Protein AF-A0A1Q7KWQ1-F1 (afdb_monomer_lite)

Structure (mmCIF, N/CA/C/O backbone):
data_AF-A0A1Q7KWQ1-F1
#
_entry.id   AF-A0A1Q7KWQ1-F1
#
loop_
_atom_site.group_PDB
_atom_site.id
_atom_site.type_symbol
_atom_site.label_atom_id
_atom_site.label_alt_id
_atom_site.label_comp_id
_atom_site.label_asym_id
_atom_site.label_entity_id
_atom_site.label_seq_id
_atom_site.pdbx_PDB_ins_code
_atom_site.Cartn_x
_atom_site.Cartn_y
_atom_site.Cartn_z
_atom_site.occupancy
_atom_site.B_iso_or_equiv
_atom_site.auth_seq_id
_atom_site.auth_comp_id
_atom_site.auth_asym_id
_atom_site.auth_atom_id
_atom_site.pdbx_PDB_model_num
ATOM 1 N N . MET A 1 1 ? 15.383 14.405 -12.247 1.00 80.19 1 MET A N 1
ATOM 2 C CA . MET A 1 1 ? 14.237 13.538 -12.598 1.00 80.19 1 MET A CA 1
ATOM 3 C C . MET A 1 1 ? 13.811 13.716 -14.053 1.00 80.19 1 MET A C 1
ATOM 5 O O . MET A 1 1 ? 13.804 12.738 -14.783 1.00 80.19 1 MET A O 1
ATOM 9 N N . ASN A 1 2 ? 13.572 14.952 -14.506 1.00 84.62 2 ASN A N 1
ATOM 10 C CA . ASN A 1 2 ? 13.006 15.264 -15.831 1.00 84.62 2 ASN A CA 1
ATOM 11 C C . ASN A 1 2 ? 13.737 14.626 -17.026 1.00 84.62 2 ASN A C 1
ATOM 13 O O . ASN A 1 2 ? 13.089 14.016 -17.863 1.00 84.62 2 ASN A O 1
ATOM 17 N N . LYS A 1 3 ? 15.077 14.643 -17.051 1.00 90.31 3 LYS A N 1
ATOM 18 C CA . LYS A 1 3 ? 15.856 14.013 -18.134 1.00 90.31 3 LYS A CA 1
ATOM 19 C C . LYS A 1 3 ? 15.637 12.494 -18.259 1.00 90.31 3 LYS A C 1
ATOM 21 O O . LYS A 1 3 ? 15.708 11.958 -19.354 1.00 90.31 3 LYS A O 1
ATOM 26 N N . LYS A 1 4 ? 15.378 11.781 -17.152 1.00 88.62 4 LYS A N 1
ATOM 27 C CA . LYS A 1 4 ? 15.081 10.334 -17.197 1.00 88.62 4 LYS A CA 1
ATOM 28 C C . LYS A 1 4 ? 13.696 10.065 -17.790 1.00 88.62 4 LYS A C 1
ATOM 30 O O . LYS A 1 4 ? 13.544 9.095 -18.520 1.00 88.62 4 LYS A O 1
ATOM 35 N N . ILE A 1 5 ? 12.725 10.925 -17.475 1.00 95.19 5 ILE A N 1
ATOM 36 C CA . ILE A 1 5 ? 11.370 10.856 -18.035 1.00 95.19 5 ILE A CA 1
ATOM 37 C C . ILE A 1 5 ? 11.431 11.089 -19.544 1.00 95.19 5 ILE A C 1
ATOM 39 O O . ILE A 1 5 ? 10.979 10.234 -20.292 1.00 95.19 5 ILE A O 1
ATOM 43 N N . GLU A 1 6 ? 12.078 12.172 -19.978 1.00 96.19 6 GLU A N 1
ATOM 44 C CA . GLU A 1 6 ? 12.240 12.526 -21.395 1.00 96.19 6 GLU A CA 1
ATOM 45 C C . GLU A 1 6 ? 12.870 11.383 -22.206 1.00 96.19 6 GLU A C 1
ATOM 47 O O . GLU A 1 6 ? 12.295 10.922 -23.187 1.00 96.19 6 GLU A O 1
ATOM 52 N N . LEU A 1 7 ? 14.001 10.834 -21.743 1.00 96.25 7 LEU A N 1
ATOM 53 C CA . LEU A 1 7 ? 14.668 9.719 -22.425 1.00 96.25 7 LEU A CA 1
ATOM 54 C C . LEU A 1 7 ? 13.807 8.447 -22.484 1.00 96.25 7 LEU A C 1
ATOM 56 O O . LEU A 1 7 ? 13.863 7.708 -23.468 1.00 96.25 7 LEU A O 1
ATOM 60 N N . GLY A 1 8 ? 13.033 8.168 -21.431 1.00 96.19 8 GLY A N 1
ATOM 61 C CA . GLY A 1 8 ? 12.114 7.031 -21.400 1.00 96.19 8 GLY A CA 1
ATOM 62 C C . GLY A 1 8 ? 10.940 7.212 -22.364 1.00 96.19 8 GLY A C 1
ATOM 63 O O . GLY A 1 8 ? 10.641 6.302 -23.136 1.00 96.19 8 GLY A O 1
ATOM 64 N N . GLU A 1 9 ? 10.311 8.391 -22.357 1.00 97.06 9 GLU A N 1
ATOM 65 C CA . GLU A 1 9 ? 9.227 8.763 -23.275 1.00 97.06 9 GLU A CA 1
ATOM 66 C C . GLU A 1 9 ? 9.697 8.686 -24.742 1.00 97.06 9 GLU A C 1
ATOM 68 O O . GLU A 1 9 ? 9.021 8.077 -25.578 1.00 97.06 9 GLU A O 1
ATOM 73 N N . ASP A 1 10 ? 10.889 9.208 -25.044 1.00 97.44 10 ASP A N 1
ATOM 74 C CA . ASP A 1 10 ? 11.488 9.161 -26.380 1.00 97.44 10 ASP A CA 1
ATOM 75 C C . ASP A 1 10 ? 11.761 7.731 -26.852 1.00 97.44 10 ASP A C 1
ATOM 77 O O . ASP A 1 10 ? 11.475 7.390 -28.005 1.00 97.44 10 ASP A O 1
ATOM 81 N N . LEU A 1 11 ? 12.284 6.869 -25.973 1.00 97.06 11 LEU A N 1
ATOM 82 C CA . LEU A 1 11 ? 12.526 5.465 -26.302 1.00 97.06 11 LEU A CA 1
ATOM 83 C C . LEU A 1 11 ? 11.217 4.743 -26.621 1.00 97.06 11 LEU A C 1
ATOM 85 O O . LEU A 1 11 ? 11.143 4.060 -27.643 1.00 97.06 11 LEU A O 1
ATOM 89 N N . VAL A 1 12 ? 10.187 4.918 -25.789 1.00 97.06 12 VAL A N 1
ATOM 90 C CA . VAL A 1 12 ? 8.865 4.305 -25.997 1.00 97.06 12 VAL A CA 1
ATOM 91 C C . VAL A 1 12 ? 8.262 4.758 -27.326 1.00 97.06 12 VAL A C 1
ATOM 93 O O . VAL A 1 12 ? 7.725 3.939 -28.071 1.00 97.06 12 VAL A O 1
ATOM 96 N N . LYS A 1 13 ? 8.379 6.050 -27.649 1.00 97.06 13 LYS A N 1
ATOM 97 C CA . LYS A 1 13 ? 7.854 6.624 -28.892 1.00 97.06 13 LYS A CA 1
ATOM 98 C C . LYS A 1 13 ? 8.606 6.128 -30.126 1.00 97.06 13 LYS A C 1
ATOM 100 O O . LYS A 1 13 ? 7.982 5.801 -31.132 1.00 97.06 13 LYS A O 1
ATOM 105 N N . LYS A 1 14 ? 9.940 6.096 -30.073 1.00 97.81 14 LYS A N 1
ATOM 106 C CA . LYS A 1 14 ? 10.787 5.744 -31.221 1.00 97.81 14 LYS A CA 1
ATOM 107 C C . LYS A 1 14 ? 10.868 4.235 -31.455 1.00 97.81 14 LYS A C 1
ATOM 109 O O . LYS A 1 14 ? 11.027 3.808 -32.596 1.00 97.81 14 LYS A O 1
ATOM 114 N N . TYR A 1 15 ? 10.751 3.433 -30.397 1.00 96.88 15 TYR A N 1
ATOM 115 C CA . TYR A 1 15 ? 10.930 1.983 -30.445 1.00 96.88 15 TYR A CA 1
ATOM 116 C C . TYR A 1 15 ? 9.810 1.241 -29.688 1.00 96.88 15 TYR A C 1
ATOM 118 O O . TYR A 1 15 ? 10.073 0.580 -28.679 1.00 96.88 15 TYR A O 1
ATOM 126 N N . PRO A 1 16 ? 8.559 1.275 -30.186 1.00 94.50 16 PRO A N 1
ATOM 127 C CA . PRO A 1 16 ? 7.389 0.705 -29.504 1.00 94.50 16 PRO A CA 1
ATOM 128 C C . PRO A 1 16 ? 7.368 -0.832 -29.439 1.00 94.50 16 PRO A C 1
ATOM 130 O O . PRO A 1 16 ? 6.453 -1.404 -28.862 1.00 94.50 16 PRO A O 1
ATOM 133 N N . GLN A 1 17 ? 8.355 -1.506 -30.035 1.00 94.19 17 GLN A N 1
ATOM 134 C CA . GLN A 1 17 ? 8.555 -2.962 -29.974 1.00 94.19 17 GLN A CA 1
ATOM 135 C C . GLN A 1 17 ? 9.917 -3.319 -29.351 1.00 94.19 17 GLN A C 1
ATOM 137 O O . GLN A 1 17 ? 10.440 -4.416 -29.535 1.00 94.19 17 GLN A O 1
ATOM 142 N N . SER A 1 18 ? 10.554 -2.368 -28.661 1.00 96.19 18 SER A N 1
ATOM 143 C CA . SER A 1 18 ? 11.860 -2.589 -28.047 1.00 96.19 18 SER A CA 1
ATOM 144 C C . SER A 1 18 ? 11.775 -3.623 -26.928 1.00 96.19 18 SER A C 1
ATOM 146 O O . SER A 1 18 ? 10.947 -3.521 -26.026 1.00 96.19 18 SER A O 1
ATOM 148 N N . ARG A 1 19 ? 12.730 -4.557 -26.893 1.00 95.94 19 ARG A N 1
ATOM 149 C CA . ARG A 1 19 ? 12.901 -5.470 -25.749 1.00 95.94 19 ARG A CA 1
ATOM 150 C C . ARG A 1 19 ? 13.205 -4.748 -24.428 1.00 95.94 19 ARG A C 1
ATOM 152 O O . ARG A 1 19 ? 13.128 -5.356 -23.370 1.00 95.94 19 ARG A O 1
ATOM 159 N N . TYR A 1 20 ? 13.581 -3.468 -24.489 1.00 96.00 20 TYR A N 1
ATOM 160 C CA . TYR A 1 20 ? 13.876 -2.638 -23.320 1.00 96.00 20 TYR A CA 1
ATOM 161 C C . TYR A 1 20 ? 12.642 -1.923 -22.755 1.00 96.00 20 TYR A C 1
ATOM 163 O O . TYR A 1 20 ? 12.778 -1.179 -21.788 1.00 96.00 20 TYR A O 1
ATOM 171 N N . LEU A 1 21 ? 11.450 -2.125 -23.326 1.00 97.25 21 LEU A N 1
ATOM 172 C CA . LEU A 1 21 ? 10.231 -1.487 -22.826 1.00 97.25 21 LEU A CA 1
ATOM 173 C C . LEU A 1 21 ? 9.919 -1.813 -21.359 1.00 97.25 21 LEU A C 1
ATOM 175 O O . LEU A 1 21 ? 9.636 -0.860 -20.638 1.00 97.25 21 LEU A O 1
ATOM 179 N N . PRO A 1 22 ? 10.024 -3.065 -20.867 1.00 97.12 22 PRO A N 1
ATOM 180 C CA . PRO A 1 22 ? 9.711 -3.350 -19.467 1.00 97.12 22 PRO A CA 1
ATOM 181 C C . PRO A 1 22 ? 10.526 -2.533 -18.447 1.00 97.12 22 PRO A C 1
ATOM 183 O O . PRO A 1 22 ? 9.924 -1.773 -17.688 1.00 97.12 22 PRO A O 1
ATOM 186 N N . PRO A 1 23 ? 11.879 -2.547 -18.458 1.00 96.50 23 PRO A N 1
ATOM 187 C CA . PRO A 1 23 ? 12.650 -1.749 -17.501 1.00 96.50 23 PRO A CA 1
ATOM 188 C C . PRO A 1 23 ? 12.477 -0.233 -17.696 1.00 96.50 23 PRO A C 1
ATOM 190 O O . PRO A 1 23 ? 12.657 0.537 -16.747 1.00 96.50 23 PRO A O 1
ATOM 193 N N . VAL A 1 24 ? 12.114 0.220 -18.903 1.00 97.81 24 VAL A N 1
ATOM 194 C CA . VAL A 1 24 ? 11.784 1.630 -19.162 1.00 97.81 24 VAL A CA 1
ATOM 195 C C . VAL A 1 24 ? 10.442 1.998 -18.538 1.00 97.81 24 VAL A C 1
ATOM 197 O O . VAL A 1 24 ? 10.374 3.015 -17.851 1.00 97.81 24 VAL A O 1
ATOM 200 N N . TYR A 1 25 ? 9.400 1.182 -18.710 1.00 98.44 25 TYR A N 1
ATOM 201 C CA . TYR A 1 25 ? 8.106 1.425 -18.078 1.00 98.44 25 TYR A CA 1
ATOM 202 C C . TYR A 1 25 ? 8.201 1.370 -16.558 1.00 98.44 25 TYR A C 1
ATOM 204 O O . TYR A 1 25 ? 7.719 2.299 -15.920 1.00 98.44 25 TYR A O 1
ATOM 212 N N . TYR A 1 26 ? 8.924 0.401 -15.988 1.00 97.69 26 TYR A N 1
ATOM 213 C CA . TYR A 1 26 ? 9.227 0.377 -14.554 1.00 97.69 26 TYR A CA 1
ATOM 214 C C . TYR A 1 26 ? 9.859 1.701 -14.094 1.00 97.69 26 TYR A C 1
ATOM 216 O O . TYR A 1 26 ? 9.386 2.355 -13.163 1.00 97.69 26 TYR A O 1
ATOM 224 N N . SER A 1 27 ? 10.899 2.159 -14.800 1.00 97.00 27 SER A N 1
ATOM 225 C CA . SER A 1 27 ? 11.593 3.408 -14.466 1.00 97.00 27 SER A CA 1
ATOM 226 C C . SER A 1 27 ? 10.680 4.635 -14.565 1.00 97.00 27 SER A C 1
ATOM 228 O O . SER A 1 27 ? 10.767 5.536 -13.727 1.00 97.00 27 SER A O 1
ATOM 230 N N . LEU A 1 28 ? 9.799 4.677 -15.569 1.00 97.88 28 LEU A N 1
ATOM 231 C CA . LEU A 1 28 ? 8.810 5.740 -15.737 1.00 97.88 28 LEU A CA 1
ATOM 232 C C . LEU A 1 28 ? 7.739 5.698 -14.641 1.00 97.88 28 LEU A C 1
ATOM 234 O O . LEU A 1 28 ? 7.393 6.759 -14.125 1.00 97.88 28 LEU A O 1
ATOM 238 N N . THR A 1 29 ? 7.275 4.516 -14.221 1.00 98.12 29 THR A N 1
ATOM 239 C CA . THR A 1 29 ? 6.343 4.355 -13.092 1.00 98.12 29 THR A CA 1
ATOM 240 C C . THR A 1 29 ? 6.919 5.011 -11.840 1.00 98.12 29 THR A C 1
ATOM 242 O O . THR A 1 29 ? 6.286 5.885 -11.247 1.00 98.12 29 THR A O 1
ATOM 245 N N . ILE A 1 30 ? 8.165 4.681 -11.481 1.00 96.12 30 ILE A N 1
ATOM 246 C CA . ILE A 1 30 ? 8.836 5.280 -10.318 1.00 96.12 30 ILE A CA 1
ATOM 247 C C . ILE A 1 30 ? 9.009 6.797 -10.488 1.00 96.12 30 ILE A C 1
ATOM 249 O O . ILE A 1 30 ? 8.747 7.561 -9.557 1.00 96.12 30 ILE A O 1
ATOM 253 N N . ALA A 1 31 ? 9.415 7.262 -11.672 1.00 96.38 31 ALA A N 1
ATOM 254 C CA . ALA A 1 31 ? 9.647 8.684 -11.916 1.00 96.38 31 ALA A CA 1
ATOM 255 C C . ALA A 1 31 ? 8.354 9.519 -11.864 1.00 96.38 31 ALA A C 1
ATOM 257 O O . ALA A 1 31 ? 8.347 10.622 -11.306 1.00 96.38 31 ALA A O 1
ATOM 258 N N . TYR A 1 32 ? 7.246 9.012 -12.407 1.00 97.38 32 TYR A N 1
ATOM 259 C CA . TYR A 1 32 ? 5.950 9.684 -12.325 1.00 97.38 32 TYR A CA 1
ATOM 260 C C . TYR A 1 32 ? 5.350 9.619 -10.923 1.00 97.38 32 TYR A C 1
ATOM 262 O O . TYR A 1 32 ? 4.758 10.606 -10.493 1.00 97.38 32 TYR A O 1
ATOM 270 N N . MET A 1 33 ? 5.572 8.533 -10.175 1.00 94.38 33 MET A N 1
ATOM 271 C CA . MET A 1 33 ? 5.221 8.465 -8.753 1.00 94.38 33 MET A CA 1
ATOM 272 C C . MET A 1 33 ? 5.940 9.569 -7.961 1.00 94.38 33 MET A C 1
ATOM 274 O O . MET A 1 33 ? 5.304 10.345 -7.254 1.00 94.38 33 MET A O 1
ATOM 278 N N . GLN A 1 34 ? 7.257 9.711 -8.142 1.00 93.19 34 GLN A N 1
ATOM 279 C CA . GLN A 1 34 ? 8.072 10.715 -7.440 1.00 93.19 34 GLN A CA 1
ATOM 280 C C . GLN A 1 34 ? 7.774 12.161 -7.859 1.00 93.19 34 GLN A C 1
ATOM 282 O O . GLN A 1 34 ? 8.037 13.089 -7.100 1.00 93.19 34 GLN A O 1
ATOM 287 N N . THR A 1 35 ? 7.238 12.364 -9.064 1.00 94.50 35 THR A N 1
ATOM 288 C CA . THR A 1 35 ? 6.831 13.688 -9.569 1.00 94.50 35 THR A CA 1
ATOM 289 C C . THR A 1 35 ? 5.327 13.939 -9.449 1.00 94.50 35 THR A C 1
ATOM 291 O O . THR A 1 35 ? 4.831 14.921 -9.995 1.00 94.50 35 THR A O 1
ATOM 294 N N . ASN A 1 36 ? 4.603 13.073 -8.727 1.00 94.06 36 ASN A N 1
ATOM 295 C CA . ASN A 1 36 ? 3.159 13.151 -8.497 1.00 94.06 36 ASN A CA 1
ATOM 296 C C . ASN A 1 36 ? 2.307 13.235 -9.788 1.00 94.06 36 ASN A C 1
ATOM 298 O O . ASN A 1 36 ? 1.218 13.805 -9.808 1.00 94.06 36 ASN A O 1
ATOM 302 N N . GLN A 1 37 ? 2.790 12.654 -10.889 1.00 96.38 37 GLN A N 1
ATOM 303 C CA . GLN A 1 37 ? 2.068 12.548 -12.161 1.00 96.38 37 GLN A CA 1
ATOM 304 C C . GLN A 1 37 ? 1.239 11.257 -12.184 1.00 96.38 37 GLN A C 1
ATOM 306 O O . GLN A 1 37 ? 1.521 10.333 -12.945 1.00 96.38 37 GLN A O 1
ATOM 311 N N . VAL A 1 38 ? 0.215 11.197 -11.328 1.00 95.69 38 VAL A N 1
ATOM 312 C CA . VAL A 1 38 ? -0.563 9.979 -11.035 1.00 95.69 38 VAL A CA 1
ATOM 313 C C . VAL A 1 38 ? -1.073 9.273 -12.290 1.00 95.69 38 VAL A C 1
ATOM 315 O O . VAL A 1 38 ? -0.815 8.086 -12.448 1.00 95.69 38 VAL A O 1
ATOM 318 N N . GLN A 1 39 ? -1.755 9.974 -13.203 1.00 95.81 39 GLN A N 1
ATOM 319 C CA . GLN A 1 39 ? -2.345 9.309 -14.371 1.00 95.81 39 GLN A CA 1
ATOM 320 C C . GLN A 1 39 ? -1.275 8.674 -15.266 1.00 95.81 39 GLN A C 1
ATOM 322 O O . GLN A 1 39 ? -1.384 7.507 -15.620 1.00 95.81 39 GLN A O 1
ATOM 327 N N . LYS A 1 40 ? -0.192 9.407 -15.553 1.00 97.44 40 LYS A N 1
ATOM 328 C CA . LYS A 1 40 ? 0.917 8.869 -16.346 1.00 97.44 40 LYS A CA 1
ATOM 329 C C . LYS A 1 40 ? 1.581 7.677 -15.663 1.00 97.44 40 LYS A C 1
ATOM 331 O O . LYS A 1 40 ? 1.959 6.737 -16.351 1.00 97.44 40 LYS A O 1
ATOM 336 N N . MET A 1 41 ? 1.715 7.716 -14.333 1.00 97.94 41 MET A N 1
ATOM 337 C CA . MET A 1 41 ? 2.242 6.605 -13.537 1.00 97.94 41 MET A CA 1
ATOM 338 C C . MET A 1 41 ? 1.386 5.347 -13.712 1.00 97.94 41 MET A C 1
ATOM 340 O O . MET A 1 41 ? 1.934 4.289 -14.013 1.00 97.94 41 MET A O 1
ATOM 344 N N . LEU A 1 42 ? 0.061 5.476 -13.592 1.00 97.56 42 LEU A N 1
ATOM 345 C CA . LEU A 1 42 ? -0.866 4.361 -13.791 1.00 97.56 42 LEU A CA 1
ATOM 346 C C . LEU A 1 42 ? -0.769 3.808 -15.220 1.00 97.56 42 LEU A C 1
ATOM 348 O O . LEU A 1 42 ? -0.624 2.601 -15.399 1.00 97.56 42 LEU A O 1
ATOM 352 N N . ASP A 1 43 ? -0.757 4.689 -16.224 1.00 97.38 43 ASP A N 1
ATOM 353 C CA . ASP A 1 43 ? -0.732 4.296 -17.636 1.00 97.38 43 ASP A CA 1
ATOM 354 C C . ASP A 1 43 ? 0.537 3.516 -18.015 1.00 97.38 43 ASP A C 1
ATOM 356 O O . ASP A 1 43 ? 0.468 2.545 -18.773 1.00 97.38 43 ASP A O 1
ATOM 360 N N . VAL A 1 44 ? 1.715 3.943 -17.542 1.00 98.12 44 VAL A N 1
ATOM 361 C CA . VAL A 1 44 ? 2.971 3.227 -17.832 1.00 98.12 44 VAL A CA 1
ATOM 362 C C . VAL A 1 44 ? 3.154 2.000 -16.949 1.00 98.12 44 VAL A C 1
ATOM 364 O O . VAL A 1 44 ? 3.662 0.996 -17.440 1.00 98.12 44 VAL A O 1
ATOM 367 N N . GLY A 1 45 ? 2.689 2.029 -15.699 1.00 98.25 45 GLY A N 1
ATOM 368 C CA . GLY A 1 45 ? 2.725 0.860 -14.825 1.00 98.25 45 GLY A CA 1
ATOM 369 C C . GLY A 1 45 ? 1.837 -0.271 -15.333 1.00 98.25 45 GLY A C 1
ATOM 370 O O . GLY A 1 45 ? 2.255 -1.421 -15.318 1.00 98.25 45 GLY A O 1
ATOM 371 N N . ASP A 1 46 ? 0.657 0.029 -15.875 1.00 98.12 46 ASP A N 1
ATOM 372 C CA . ASP A 1 46 ? -0.184 -0.996 -16.503 1.00 98.12 46 ASP A CA 1
ATOM 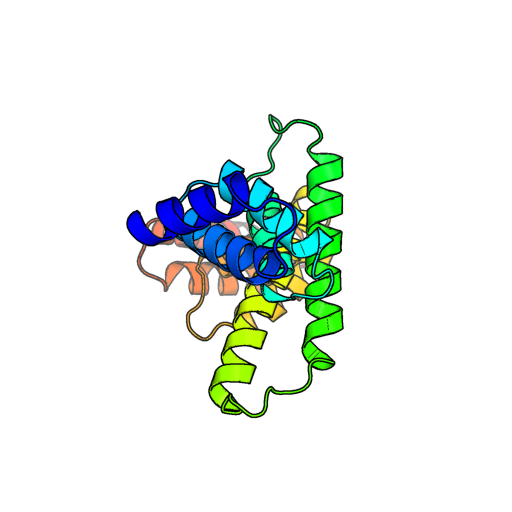373 C C . ASP A 1 46 ? 0.478 -1.624 -17.736 1.00 98.12 46 ASP A C 1
ATOM 375 O O . ASP A 1 46 ? 0.361 -2.829 -17.960 1.00 98.12 46 ASP A O 1
ATOM 379 N N . LYS A 1 47 ? 1.209 -0.828 -18.529 1.00 98.31 47 LYS A N 1
ATOM 380 C CA . LYS A 1 47 ? 1.997 -1.349 -19.658 1.00 98.31 47 LYS A CA 1
ATOM 381 C C . LYS A 1 47 ? 3.158 -2.221 -19.191 1.00 98.31 47 LYS A C 1
ATOM 383 O O . LYS A 1 47 ? 3.485 -3.192 -19.864 1.00 98.31 47 LYS A O 1
ATOM 388 N N . GLU A 1 48 ? 3.770 -1.882 -18.062 1.00 98.50 48 GLU A N 1
ATOM 389 C CA . GLU A 1 48 ? 4.809 -2.691 -17.429 1.00 98.50 48 GLU A CA 1
ATOM 390 C C . GLU A 1 48 ? 4.243 -4.044 -16.989 1.00 98.50 48 GLU A C 1
ATOM 392 O O . GLU A 1 48 ? 4.709 -5.071 -17.472 1.00 98.50 48 GLU A O 1
ATOM 397 N N . VAL A 1 49 ? 3.159 -4.047 -16.207 1.00 98.12 49 VAL A N 1
ATOM 398 C CA . VAL A 1 49 ? 2.497 -5.271 -15.723 1.00 98.12 49 VAL A CA 1
ATOM 399 C C . VAL A 1 49 ? 1.998 -6.145 -16.877 1.00 98.12 49 VAL A C 1
ATOM 401 O O . VAL A 1 49 ? 2.049 -7.370 -16.791 1.00 98.12 49 VAL A O 1
ATOM 404 N N . ALA A 1 50 ? 1.553 -5.554 -17.989 1.00 97.56 50 ALA A N 1
ATOM 405 C CA . ALA A 1 50 ? 1.180 -6.319 -19.178 1.00 97.56 50 ALA A CA 1
ATOM 406 C C . ALA A 1 50 ? 2.362 -7.100 -19.791 1.00 97.56 50 ALA A C 1
ATOM 408 O O . ALA A 1 50 ? 2.149 -8.145 -20.404 1.00 97.56 50 ALA A O 1
ATOM 409 N N . LEU A 1 51 ? 3.597 -6.611 -19.630 1.00 97.31 51 LEU A N 1
ATOM 410 C CA . LEU A 1 51 ? 4.819 -7.250 -20.131 1.00 97.31 51 LEU A CA 1
ATOM 411 C C . LEU A 1 51 ? 5.513 -8.119 -19.071 1.00 97.31 51 LEU A C 1
ATOM 413 O O . LEU A 1 51 ? 6.145 -9.117 -19.418 1.00 97.31 51 LEU A O 1
ATOM 417 N N . VAL A 1 52 ? 5.400 -7.753 -17.793 1.00 97.44 52 VAL A N 1
ATOM 418 C CA . VAL A 1 52 ? 6.012 -8.434 -16.644 1.00 97.44 52 VAL A CA 1
ATOM 419 C C . VAL A 1 52 ? 4.944 -8.604 -15.559 1.00 97.44 52 VAL A C 1
ATOM 421 O O . VAL A 1 52 ? 4.915 -7.896 -14.553 1.00 97.44 52 VAL A O 1
ATOM 424 N N . PRO A 1 53 ? 4.039 -9.582 -15.715 1.00 96.62 53 PRO A N 1
ATOM 425 C CA . PRO A 1 53 ? 2.852 -9.688 -14.868 1.00 96.62 53 PRO A CA 1
ATOM 426 C C . PRO A 1 53 ? 3.146 -10.011 -13.401 1.00 96.62 53 PRO A C 1
ATOM 428 O O . PRO A 1 53 ? 2.223 -9.976 -12.589 1.00 96.62 53 PRO A O 1
ATOM 431 N N . ASN A 1 54 ? 4.388 -10.361 -13.064 1.00 96.38 54 ASN A N 1
ATOM 432 C CA . ASN A 1 54 ? 4.806 -10.795 -11.736 1.00 96.38 54 ASN A CA 1
ATOM 433 C C . ASN A 1 54 ? 5.784 -9.809 -11.064 1.00 96.38 54 ASN A C 1
ATOM 435 O O . ASN A 1 54 ? 6.379 -10.166 -10.048 1.00 96.38 54 ASN A O 1
ATOM 439 N N . ASP A 1 55 ? 5.963 -8.592 -11.598 1.00 97.06 55 ASP A N 1
ATOM 440 C CA . ASP A 1 55 ? 6.709 -7.542 -10.892 1.00 97.06 55 ASP A CA 1
ATOM 441 C C . ASP A 1 55 ? 5.908 -7.074 -9.667 1.00 97.06 55 ASP A C 1
ATOM 443 O O . ASP A 1 55 ? 4.967 -6.280 -9.758 1.00 97.06 55 ASP A O 1
ATOM 447 N N . ILE A 1 56 ? 6.278 -7.589 -8.492 1.00 97.75 56 ILE A N 1
ATOM 448 C CA . ILE A 1 56 ? 5.577 -7.286 -7.240 1.00 97.75 56 ILE A CA 1
ATOM 449 C C . ILE A 1 56 ? 5.656 -5.805 -6.860 1.00 97.75 56 ILE A C 1
ATOM 451 O O . ILE A 1 56 ? 4.772 -5.314 -6.161 1.00 97.75 56 ILE A O 1
ATOM 455 N N . THR A 1 57 ? 6.687 -5.088 -7.314 1.00 97.62 57 THR A N 1
ATOM 456 C CA . THR A 1 57 ? 6.891 -3.677 -6.981 1.00 97.62 57 THR A CA 1
ATOM 457 C C . THR A 1 57 ? 5.896 -2.827 -7.750 1.00 97.62 57 THR A C 1
ATOM 459 O O . THR A 1 57 ? 5.171 -2.035 -7.145 1.00 97.62 57 THR A O 1
ATOM 462 N N . THR A 1 58 ? 5.801 -3.023 -9.069 1.00 98.44 58 THR A N 1
ATOM 463 C CA . THR A 1 58 ? 4.826 -2.296 -9.889 1.00 98.44 58 THR A CA 1
ATOM 464 C C . THR A 1 58 ? 3.400 -2.629 -9.457 1.00 98.44 58 THR A C 1
ATOM 466 O O . THR A 1 58 ? 2.600 -1.714 -9.251 1.00 98.44 58 THR A O 1
ATOM 469 N N . LEU A 1 59 ? 3.089 -3.913 -9.235 1.00 98.81 59 LEU A N 1
ATOM 470 C CA . LEU A 1 59 ? 1.778 -4.346 -8.740 1.00 98.81 59 LEU A CA 1
ATOM 471 C C . LEU A 1 59 ? 1.402 -3.628 -7.434 1.00 98.81 59 LEU A C 1
ATOM 473 O O . LEU A 1 59 ? 0.304 -3.078 -7.326 1.00 98.81 59 LEU A O 1
ATOM 477 N N . ALA A 1 60 ? 2.315 -3.576 -6.462 1.00 98.56 60 ALA A N 1
ATOM 478 C CA . ALA A 1 60 ? 2.069 -2.935 -5.175 1.00 98.56 60 ALA A CA 1
ATOM 479 C C . ALA A 1 60 ? 1.882 -1.410 -5.286 1.00 98.56 60 ALA A C 1
ATOM 481 O O . ALA A 1 60 ? 0.972 -0.855 -4.665 1.00 98.56 60 ALA A O 1
ATOM 482 N N . ILE A 1 61 ? 2.695 -0.729 -6.104 1.00 98.00 61 ILE A N 1
ATOM 483 C CA . ILE A 1 61 ? 2.586 0.722 -6.341 1.00 98.00 61 ILE A CA 1
ATOM 484 C C . ILE A 1 61 ? 1.245 1.068 -6.993 1.00 98.00 61 ILE A C 1
ATOM 486 O O . ILE A 1 61 ? 0.564 2.005 -6.558 1.00 98.00 61 ILE A O 1
ATOM 490 N N . LEU A 1 62 ? 0.848 0.309 -8.019 1.00 98.62 62 LEU A N 1
ATOM 491 C CA . LEU A 1 62 ? -0.434 0.499 -8.692 1.00 98.62 62 LEU A CA 1
ATOM 492 C C . LEU A 1 62 ? -1.591 0.232 -7.734 1.00 98.62 62 LEU A C 1
ATOM 494 O O . LEU A 1 62 ? -2.486 1.067 -7.626 1.00 98.62 62 LEU A O 1
ATOM 498 N N . ALA A 1 63 ? -1.551 -0.876 -6.989 1.00 98.69 63 ALA A N 1
ATOM 499 C CA . ALA A 1 63 ? -2.579 -1.205 -6.012 1.00 98.69 63 ALA A CA 1
ATOM 500 C C . ALA A 1 63 ? -2.764 -0.082 -4.985 1.00 98.69 63 ALA A C 1
ATOM 502 O O . ALA A 1 63 ? -3.877 0.416 -4.806 1.00 98.69 63 ALA A O 1
ATOM 503 N N . GLN A 1 64 ? -1.680 0.376 -4.353 1.00 97.81 64 GLN A N 1
ATOM 504 C CA . GLN A 1 64 ? -1.741 1.457 -3.373 1.00 97.81 64 GLN A CA 1
ATOM 505 C C . GLN A 1 64 ? -2.263 2.757 -3.996 1.00 97.81 64 GLN A C 1
ATOM 507 O O . GLN A 1 64 ? -3.131 3.417 -3.420 1.00 97.81 64 GLN A O 1
ATOM 512 N N . THR A 1 65 ? -1.771 3.130 -5.178 1.00 97.62 65 THR A N 1
ATOM 513 C CA . THR A 1 65 ? -2.140 4.409 -5.793 1.00 97.62 65 THR A CA 1
ATOM 514 C C . THR A 1 65 ? -3.584 4.422 -6.269 1.00 97.62 65 THR A C 1
ATOM 516 O O . THR A 1 65 ? -4.308 5.379 -5.982 1.00 97.62 65 THR A O 1
ATOM 519 N N . ILE A 1 66 ? -4.034 3.366 -6.951 1.00 98.19 66 ILE A N 1
ATOM 520 C CA . ILE A 1 66 ? -5.429 3.238 -7.386 1.00 98.19 66 ILE A CA 1
ATOM 521 C C . ILE A 1 66 ? -6.344 3.295 -6.160 1.00 98.19 66 ILE A C 1
ATOM 523 O O . ILE A 1 66 ? -7.309 4.059 -6.148 1.00 98.19 66 ILE A O 1
ATOM 527 N N . SER A 1 67 ? -6.000 2.582 -5.086 1.00 97.75 67 SER A N 1
ATOM 528 C CA . SER A 1 67 ? -6.780 2.586 -3.843 1.00 97.75 67 SER A CA 1
ATOM 529 C C . SER A 1 67 ? -6.840 3.970 -3.195 1.00 97.75 67 SER A C 1
ATOM 531 O O . SER A 1 67 ? -7.894 4.383 -2.726 1.00 97.75 67 SER A O 1
ATOM 533 N N . ARG A 1 68 ? -5.738 4.728 -3.176 1.00 95.12 68 ARG A N 1
ATOM 534 C CA . ARG A 1 68 ? -5.701 6.076 -2.576 1.00 95.12 68 ARG A CA 1
ATOM 535 C C . ARG A 1 68 ? -6.454 7.118 -3.404 1.00 95.12 68 ARG A C 1
ATOM 537 O O . ARG A 1 68 ? -7.058 8.024 -2.838 1.00 95.12 68 ARG A O 1
ATOM 544 N N . THR A 1 69 ? -6.430 6.992 -4.726 1.00 95.31 69 THR A N 1
ATOM 545 C CA . THR A 1 69 ? -6.957 8.014 -5.646 1.00 95.31 69 THR A CA 1
ATOM 546 C C . THR A 1 69 ? -8.401 7.759 -6.076 1.00 95.31 69 THR A C 1
ATOM 548 O O . THR A 1 69 ? -9.116 8.712 -6.398 1.00 95.31 69 THR A O 1
ATOM 551 N N . THR A 1 70 ? -8.871 6.509 -6.010 1.00 96.38 70 THR A N 1
ATOM 552 C CA . THR A 1 70 ? -10.250 6.148 -6.363 1.00 96.38 70 THR A CA 1
ATOM 553 C C . THR A 1 70 ? -11.250 6.700 -5.347 1.00 96.38 70 THR A C 1
ATOM 555 O O . THR A 1 70 ? -11.184 6.420 -4.145 1.00 96.38 70 THR A O 1
ATOM 558 N N . ASN A 1 71 ? -12.209 7.480 -5.834 1.00 93.31 71 ASN A N 1
ATOM 559 C CA . ASN A 1 71 ? -13.269 8.116 -5.058 1.00 93.31 71 ASN A CA 1
ATOM 560 C C . ASN A 1 71 ? -14.599 8.096 -5.837 1.00 93.31 71 ASN A C 1
ATOM 562 O O . ASN A 1 71 ? -14.681 7.517 -6.918 1.00 93.31 71 ASN A O 1
ATOM 566 N N . SER A 1 72 ? -15.650 8.710 -5.287 1.00 89.06 72 SER A N 1
ATOM 567 C CA . SER A 1 72 ? -16.997 8.710 -5.881 1.00 89.06 72 SER A CA 1
ATOM 568 C C . SER A 1 72 ? -17.075 9.350 -7.271 1.00 89.06 72 SER A C 1
ATOM 570 O O . SER A 1 72 ? -17.991 9.036 -8.023 1.00 89.06 72 SER A O 1
ATOM 572 N N . SER A 1 73 ? -16.125 10.218 -7.625 1.00 92.94 73 SER A N 1
ATOM 573 C CA . SER A 1 73 ? -16.045 10.863 -8.940 1.00 92.94 73 SER A CA 1
ATOM 574 C C . SER A 1 73 ? -15.174 10.093 -9.938 1.00 92.94 73 SER A C 1
ATOM 576 O O . SER A 1 73 ? -15.072 10.495 -11.096 1.00 92.94 73 SER A O 1
ATOM 578 N N . THR A 1 74 ? -14.511 9.009 -9.520 1.00 92.50 74 THR A N 1
ATOM 579 C CA . THR A 1 74 ? -13.651 8.208 -10.397 1.00 92.50 74 THR A CA 1
ATOM 580 C C . THR A 1 74 ? -14.501 7.392 -11.379 1.00 92.50 74 THR A C 1
ATOM 582 O O . THR A 1 74 ? -15.347 6.606 -10.941 1.00 92.50 74 THR A O 1
ATOM 585 N N . PRO A 1 75 ? -14.270 7.503 -12.701 1.00 93.44 75 PRO A N 1
ATOM 586 C CA . PRO A 1 75 ? -14.926 6.638 -13.675 1.00 93.44 75 PRO A CA 1
ATOM 587 C C . PRO A 1 75 ? -14.634 5.167 -13.380 1.00 93.44 75 PRO A C 1
ATOM 589 O O . PRO A 1 75 ? -13.486 4.796 -13.134 1.00 93.44 75 PRO A O 1
ATOM 592 N N . ASN A 1 76 ? -15.671 4.329 -13.423 1.00 94.75 76 ASN A N 1
ATOM 593 C CA . ASN A 1 76 ? -15.561 2.895 -13.156 1.00 94.75 76 ASN A CA 1
ATOM 594 C C . ASN A 1 76 ? -14.893 2.568 -11.804 1.00 94.75 76 ASN A C 1
ATOM 596 O O . ASN A 1 76 ? -14.134 1.605 -11.706 1.00 94.75 76 ASN A O 1
ATOM 600 N N . ALA A 1 77 ? -15.172 3.357 -10.757 1.00 95.25 77 ALA A N 1
ATOM 601 C CA . ALA A 1 77 ? -14.544 3.219 -9.440 1.00 95.25 77 ALA A CA 1
ATOM 602 C C . ALA A 1 77 ? -14.531 1.774 -8.909 1.00 95.25 77 ALA A C 1
ATOM 604 O O . ALA A 1 77 ? -13.501 1.319 -8.426 1.00 95.25 77 ALA A O 1
ATOM 605 N N . ALA A 1 78 ? -15.635 1.032 -9.050 1.00 95.19 78 ALA A N 1
ATOM 606 C CA . ALA A 1 78 ? -15.701 -0.368 -8.625 1.00 95.19 78 ALA A CA 1
ATOM 607 C C . ALA A 1 78 ? -14.658 -1.243 -9.343 1.00 95.19 78 ALA A C 1
ATOM 609 O O . ALA A 1 78 ? -13.875 -1.923 -8.691 1.00 95.19 78 ALA A O 1
ATOM 610 N N . GLN A 1 79 ? -14.565 -1.135 -10.671 1.00 96.50 79 GLN A N 1
ATOM 611 C CA . GLN A 1 79 ? -13.595 -1.890 -11.472 1.00 96.50 79 GLN A CA 1
ATOM 612 C C . GLN A 1 79 ? -12.149 -1.507 -11.128 1.00 96.50 79 GLN A C 1
ATOM 614 O O . GLN A 1 79 ? -11.263 -2.359 -11.121 1.00 96.50 79 GLN A O 1
ATOM 619 N N . GLN A 1 80 ? -11.899 -0.230 -10.820 1.00 96.75 80 GLN A N 1
ATOM 620 C CA . GLN A 1 80 ? -10.578 0.226 -10.386 1.00 96.75 80 GLN A CA 1
ATOM 621 C C . GLN A 1 80 ? -10.198 -0.357 -9.019 1.00 96.75 80 GLN A C 1
ATOM 623 O O . GLN A 1 80 ? -9.065 -0.802 -8.836 1.00 96.75 80 GLN A O 1
ATOM 628 N N . LEU A 1 81 ? -11.138 -0.419 -8.073 1.00 98.00 81 LEU A N 1
ATOM 629 C CA . LEU A 1 81 ? -10.906 -1.052 -6.773 1.00 98.00 81 LEU A CA 1
ATOM 630 C C . LEU A 1 81 ? -10.685 -2.565 -6.900 1.00 98.00 81 LEU A C 1
ATOM 632 O O . LEU A 1 81 ? -9.755 -3.086 -6.286 1.00 98.00 81 LEU A O 1
ATOM 636 N N . ASP A 1 82 ? -11.448 -3.253 -7.752 1.00 97.88 82 ASP A N 1
ATOM 637 C CA . ASP A 1 82 ? -11.258 -4.684 -8.028 1.00 97.88 82 ASP A CA 1
ATOM 638 C C . ASP A 1 82 ? -9.872 -4.966 -8.627 1.00 97.88 82 ASP A C 1
ATOM 640 O O . ASP A 1 82 ? -9.169 -5.904 -8.227 1.00 97.88 82 ASP A O 1
ATOM 644 N N . LYS A 1 83 ? -9.433 -4.112 -9.556 1.00 97.88 83 LYS A N 1
ATOM 645 C CA . LYS A 1 83 ? -8.090 -4.166 -10.136 1.00 97.88 83 LYS A CA 1
ATOM 646 C C . LYS A 1 83 ? -7.008 -3.940 -9.078 1.00 97.88 83 LYS A C 1
ATOM 648 O O . LYS A 1 83 ? -6.054 -4.714 -9.015 1.00 97.88 83 LYS A O 1
ATOM 653 N N . ALA A 1 84 ? -7.168 -2.935 -8.218 1.00 98.69 84 ALA A N 1
ATOM 654 C CA . ALA A 1 84 ? -6.234 -2.664 -7.129 1.00 98.69 84 ALA A CA 1
ATOM 655 C C . ALA A 1 84 ? -6.128 -3.842 -6.149 1.00 98.69 84 ALA A C 1
ATOM 657 O O . ALA A 1 84 ? -5.020 -4.246 -5.798 1.00 98.69 84 ALA A O 1
ATOM 658 N N . ALA A 1 85 ? -7.259 -4.442 -5.763 1.00 98.75 85 ALA A N 1
ATOM 659 C CA . ALA A 1 85 ? -7.273 -5.637 -4.923 1.00 98.75 85 ALA A CA 1
ATOM 660 C C . ALA A 1 85 ? -6.575 -6.823 -5.601 1.00 98.75 85 ALA A C 1
ATOM 662 O O . ALA A 1 85 ? -5.834 -7.552 -4.944 1.00 98.75 85 ALA A O 1
ATOM 663 N N . THR A 1 86 ? -6.778 -7.005 -6.908 1.00 98.69 86 THR A N 1
ATOM 664 C CA . THR A 1 86 ? -6.119 -8.063 -7.688 1.00 98.69 86 THR A CA 1
ATOM 665 C C . THR A 1 86 ? -4.602 -7.883 -7.689 1.00 98.69 86 THR A C 1
ATOM 667 O O . THR A 1 86 ? -3.869 -8.826 -7.394 1.00 98.69 86 THR A O 1
ATOM 670 N N . TYR A 1 87 ? -4.122 -6.668 -7.960 1.00 98.81 87 TYR A N 1
ATOM 671 C CA . TYR A 1 87 ? -2.693 -6.364 -7.940 1.00 98.81 87 TYR A CA 1
ATOM 672 C C . TYR A 1 87 ? -2.076 -6.535 -6.548 1.00 98.81 87 TYR A C 1
ATOM 674 O O . TYR A 1 87 ? -1.027 -7.167 -6.430 1.00 98.81 87 TYR A O 1
ATOM 682 N N . ALA A 1 88 ? -2.740 -6.047 -5.495 1.00 98.88 88 ALA A N 1
ATOM 683 C CA . ALA A 1 88 ? -2.259 -6.205 -4.125 1.00 98.88 88 ALA A CA 1
ATOM 684 C C . ALA A 1 88 ? -2.127 -7.681 -3.730 1.00 98.88 88 ALA A C 1
ATOM 686 O O . ALA A 1 88 ? -1.060 -8.107 -3.294 1.00 98.88 88 ALA A O 1
ATOM 687 N N . LYS A 1 89 ? -3.185 -8.477 -3.933 1.00 98.81 89 LYS A N 1
ATOM 688 C CA . LYS A 1 89 ? -3.183 -9.913 -3.611 1.00 98.81 89 LYS A CA 1
ATOM 689 C C . LYS A 1 89 ? -2.085 -10.654 -4.361 1.00 98.81 89 LYS A C 1
ATOM 691 O O . LYS A 1 89 ? -1.358 -11.434 -3.756 1.00 98.81 89 LYS A O 1
ATOM 696 N N . LYS A 1 90 ? -1.918 -10.355 -5.651 1.00 98.69 90 LYS A N 1
ATOM 697 C CA . LYS A 1 90 ? -0.870 -10.965 -6.468 1.00 98.69 90 LYS A CA 1
ATOM 698 C C . LYS A 1 90 ? 0.532 -10.623 -5.955 1.00 98.69 90 LYS A C 1
ATOM 700 O O . LYS A 1 90 ? 1.376 -11.508 -5.875 1.00 98.69 90 LYS A O 1
ATOM 705 N N . ALA A 1 91 ? 0.785 -9.369 -5.575 1.00 98.69 91 ALA A N 1
ATOM 706 C CA . ALA A 1 91 ? 2.065 -8.976 -4.986 1.00 98.69 91 ALA A CA 1
ATOM 707 C C . ALA A 1 91 ? 2.337 -9.705 -3.655 1.00 98.69 91 ALA A C 1
ATOM 709 O O . ALA A 1 91 ? 3.445 -10.202 -3.453 1.00 98.69 91 ALA A O 1
ATOM 710 N N . ILE A 1 92 ? 1.323 -9.816 -2.787 1.00 98.75 92 ILE A N 1
ATOM 711 C CA . ILE A 1 92 ? 1.403 -10.523 -1.496 1.00 98.75 92 ILE A CA 1
ATOM 712 C C . ILE A 1 92 ? 1.709 -12.013 -1.697 1.00 98.75 92 ILE A C 1
ATOM 714 O O . ILE A 1 92 ? 2.591 -12.552 -1.032 1.00 98.75 92 ILE A O 1
ATOM 718 N N . GLU A 1 93 ? 1.023 -12.668 -2.635 1.00 98.44 93 GLU A N 1
ATOM 719 C CA . GLU A 1 93 ? 1.203 -14.092 -2.939 1.00 98.44 93 GLU A CA 1
ATOM 720 C C . GLU A 1 93 ? 2.580 -14.389 -3.549 1.00 98.44 93 GLU A C 1
ATOM 722 O O . GLU A 1 93 ? 3.227 -15.374 -3.192 1.00 98.44 93 GLU A O 1
ATOM 727 N N . LEU A 1 94 ? 3.063 -13.523 -4.445 1.00 98.06 94 LEU A N 1
ATOM 728 C CA . LEU A 1 94 ? 4.335 -13.726 -5.137 1.00 98.06 94 LEU A CA 1
ATOM 729 C C . LEU A 1 94 ? 5.551 -13.430 -4.258 1.00 98.06 94 LEU A C 1
ATOM 731 O O . LEU A 1 94 ? 6.562 -14.120 -4.383 1.00 98.06 94 LEU A O 1
ATOM 735 N N . ALA A 1 95 ? 5.477 -12.434 -3.373 1.00 97.56 95 ALA A N 1
ATOM 736 C CA . ALA A 1 95 ? 6.600 -11.987 -2.549 1.00 97.56 95 ALA A CA 1
ATOM 737 C C . ALA A 1 95 ? 7.388 -13.115 -1.840 1.00 97.56 95 ALA A C 1
ATOM 739 O O . ALA A 1 95 ? 8.618 -13.113 -1.946 1.00 97.56 95 ALA A O 1
ATOM 740 N N . PRO A 1 96 ? 6.765 -14.090 -1.145 1.00 96.19 96 PRO A N 1
ATOM 741 C CA . PRO A 1 96 ? 7.503 -15.178 -0.497 1.00 96.19 96 PRO A CA 1
ATOM 742 C C . PRO A 1 96 ? 8.139 -16.171 -1.482 1.00 96.19 96 PRO A C 1
ATOM 744 O O . PRO A 1 96 ? 9.051 -16.895 -1.093 1.00 96.19 96 PRO A O 1
ATOM 747 N N . THR A 1 97 ? 7.682 -16.209 -2.737 1.00 96.00 97 THR A N 1
ATOM 748 C 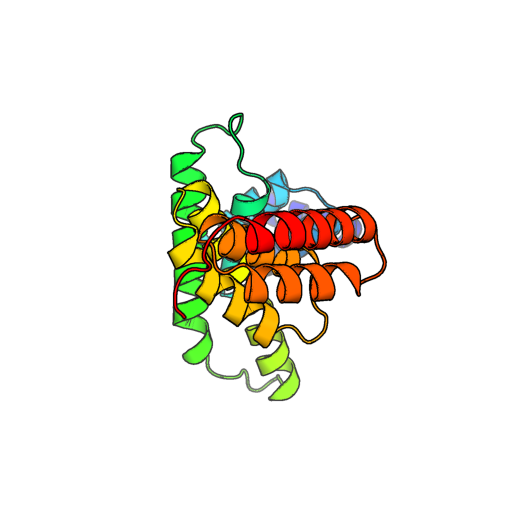CA . THR A 1 97 ? 8.167 -17.143 -3.769 1.00 96.00 97 THR A CA 1
ATOM 749 C C . THR A 1 97 ? 9.352 -16.603 -4.570 1.00 96.00 97 THR A C 1
ATOM 751 O O . THR A 1 97 ? 9.973 -17.349 -5.328 1.00 96.00 97 THR A O 1
ATOM 754 N N . LEU A 1 98 ? 9.671 -15.310 -4.429 1.00 93.94 98 LEU A N 1
ATOM 755 C CA . LEU A 1 98 ? 10.706 -14.676 -5.235 1.00 93.94 98 LEU A CA 1
ATOM 756 C C . LEU A 1 98 ? 12.101 -15.197 -4.866 1.00 93.94 98 LEU A C 1
ATOM 758 O O . LEU A 1 98 ? 12.510 -15.084 -3.705 1.00 93.94 98 LEU A O 1
ATOM 762 N N . PRO A 1 99 ? 12.876 -15.695 -5.846 1.00 94.62 99 PRO A N 1
ATOM 763 C CA . PRO A 1 99 ? 14.272 -16.008 -5.612 1.00 94.62 99 PRO A CA 1
ATOM 764 C C . PRO A 1 99 ? 15.056 -14.708 -5.434 1.00 94.62 99 PRO A C 1
ATOM 766 O O . PRO A 1 99 ? 14.873 -13.748 -6.188 1.00 94.62 99 PRO A O 1
ATOM 769 N N . LYS A 1 100 ? 15.965 -14.681 -4.456 1.00 94.94 100 LYS A N 1
ATOM 770 C CA . LYS A 1 100 ? 16.882 -13.554 -4.300 1.00 94.94 100 LYS A CA 1
ATOM 771 C C . LYS A 1 100 ? 17.806 -13.466 -5.523 1.00 94.94 100 LYS A C 1
ATOM 773 O O . LYS A 1 100 ? 18.526 -14.431 -5.784 1.00 94.94 100 LYS A O 1
ATOM 778 N N . PRO A 1 101 ? 17.873 -12.321 -6.223 1.00 92.62 101 PRO A N 1
ATOM 779 C CA . PRO A 1 101 ? 18.844 -12.124 -7.293 1.00 92.62 101 PRO A CA 1
ATOM 780 C C . PRO A 1 101 ? 20.289 -12.243 -6.783 1.00 92.62 101 PRO A C 1
ATOM 782 O O . PRO A 1 101 ? 20.617 -11.758 -5.697 1.00 92.62 101 PRO A O 1
ATOM 785 N N . GLU A 1 102 ? 21.177 -12.861 -7.567 1.00 94.12 102 GLU A N 1
ATOM 786 C CA . GLU A 1 102 ? 22.592 -13.048 -7.194 1.00 94.12 102 GLU A CA 1
ATOM 787 C C . GLU A 1 102 ? 23.318 -11.719 -6.946 1.00 94.12 102 GLU A C 1
ATOM 789 O O . GLU A 1 102 ? 24.194 -11.627 -6.090 1.00 94.12 102 GLU A O 1
ATOM 794 N N . ASN A 1 103 ? 22.912 -10.667 -7.657 1.00 94.38 103 ASN A N 1
ATOM 795 C CA . ASN A 1 103 ? 23.496 -9.332 -7.585 1.00 94.38 103 ASN A CA 1
ATOM 796 C C . ASN A 1 103 ? 22.994 -8.483 -6.401 1.00 94.38 103 ASN A C 1
ATOM 798 O O . ASN A 1 103 ? 23.387 -7.321 -6.297 1.00 94.38 103 ASN A O 1
ATOM 802 N N . LEU A 1 104 ? 22.123 -9.020 -5.538 1.00 94.12 104 LEU A N 1
ATOM 803 C CA . LEU A 1 104 ? 21.601 -8.326 -4.360 1.00 94.12 104 LEU A CA 1
ATOM 804 C C . LEU A 1 104 ? 22.007 -9.024 -3.056 1.00 94.12 104 LEU A C 1
ATOM 806 O O . LEU A 1 104 ? 22.023 -10.257 -2.941 1.00 94.12 104 LEU A O 1
ATOM 810 N N . THR A 1 105 ? 22.277 -8.208 -2.036 1.00 96.94 105 THR A N 1
ATOM 811 C CA . THR A 1 105 ? 22.406 -8.685 -0.656 1.00 96.94 105 THR A CA 1
ATOM 812 C C . THR A 1 105 ? 21.043 -9.136 -0.128 1.00 96.94 105 THR A C 1
ATOM 814 O O . THR A 1 105 ? 19.996 -8.685 -0.600 1.00 96.94 105 THR A O 1
ATOM 817 N N . GLU A 1 106 ? 21.049 -10.028 0.866 1.00 95.62 106 GLU A N 1
ATOM 818 C CA . GLU A 1 106 ? 19.825 -10.477 1.550 1.00 95.62 106 GLU A CA 1
ATOM 819 C C . GLU A 1 106 ? 19.039 -9.299 2.135 1.00 95.62 106 GLU A C 1
ATOM 821 O O . GLU A 1 106 ? 17.818 -9.230 2.013 1.00 95.62 106 GLU A O 1
ATOM 826 N N . GLU A 1 107 ? 19.760 -8.339 2.713 1.00 95.19 107 GLU A N 1
ATOM 827 C CA . GLU A 1 107 ? 19.198 -7.133 3.310 1.00 95.19 107 GLU A CA 1
ATOM 828 C C . GLU A 1 107 ? 18.479 -6.268 2.271 1.00 95.19 107 GLU A C 1
ATOM 830 O O . GLU A 1 107 ? 17.309 -5.943 2.452 1.00 95.19 107 GLU A O 1
ATOM 835 N N . THR A 1 108 ? 19.133 -5.936 1.151 1.00 95.19 108 THR A N 1
ATOM 836 C CA . THR A 1 108 ? 18.523 -5.102 0.103 1.00 95.19 108 THR A CA 1
ATOM 837 C C . THR A 1 108 ? 17.333 -5.801 -0.550 1.00 95.19 108 THR A C 1
ATOM 839 O O . THR A 1 108 ? 16.314 -5.162 -0.813 1.00 95.19 108 THR A O 1
ATOM 842 N N . PHE A 1 109 ? 17.428 -7.113 -0.781 1.00 95.62 109 PHE A N 1
ATOM 843 C CA . PHE A 1 109 ? 16.320 -7.889 -1.332 1.00 95.62 109 PHE A CA 1
ATOM 844 C C . PHE A 1 109 ? 15.122 -7.937 -0.376 1.00 95.62 109 PHE A C 1
ATOM 846 O O . PHE A 1 109 ? 13.990 -7.673 -0.784 1.00 95.62 109 PHE A O 1
ATOM 853 N N . THR A 1 110 ? 15.368 -8.204 0.907 1.00 95.00 110 THR A N 1
ATOM 854 C CA . THR A 1 110 ? 14.321 -8.234 1.934 1.00 95.00 110 THR A CA 1
ATOM 855 C C . THR A 1 110 ? 13.695 -6.860 2.137 1.00 95.00 110 THR A C 1
ATOM 857 O O . THR A 1 110 ? 12.473 -6.765 2.198 1.00 95.00 110 THR A O 1
ATOM 860 N N . ALA A 1 111 ? 14.492 -5.790 2.169 1.00 94.69 111 ALA A N 1
ATOM 861 C CA . ALA A 1 111 ? 13.987 -4.425 2.280 1.00 94.69 111 ALA A CA 1
ATOM 862 C C . ALA A 1 111 ? 13.078 -4.055 1.097 1.00 94.69 111 ALA A C 1
ATOM 864 O O . ALA A 1 111 ? 11.975 -3.555 1.310 1.00 94.69 111 ALA A O 1
ATOM 865 N N . GLY A 1 112 ? 13.489 -4.368 -0.139 1.00 94.06 112 GLY A N 1
ATOM 866 C CA . GLY A 1 112 ? 12.668 -4.134 -1.331 1.00 94.06 112 GLY A CA 1
ATOM 867 C C . GLY A 1 112 ? 11.358 -4.928 -1.311 1.00 94.06 112 GLY A C 1
ATOM 868 O O . GLY A 1 112 ? 10.288 -4.371 -1.560 1.00 94.06 112 GLY A O 1
ATOM 869 N N . LYS A 1 113 ? 11.419 -6.211 -0.932 1.00 95.62 113 LYS A N 1
ATOM 870 C CA . LYS A 1 113 ? 10.231 -7.062 -0.767 1.00 95.62 113 LYS A CA 1
ATOM 871 C C . LYS A 1 113 ? 9.287 -6.517 0.305 1.00 95.62 113 LYS A C 1
ATOM 873 O O . LYS A 1 113 ? 8.085 -6.436 0.070 1.00 95.62 113 LYS A O 1
ATOM 878 N N . ASN A 1 114 ? 9.819 -6.114 1.458 1.00 96.31 114 ASN A N 1
ATOM 879 C CA . ASN A 1 114 ? 9.025 -5.538 2.540 1.00 96.31 114 ASN A CA 1
ATOM 880 C C . ASN A 1 114 ? 8.371 -4.227 2.098 1.00 96.31 114 ASN A C 1
ATOM 882 O O . ASN A 1 114 ? 7.191 -4.036 2.360 1.00 96.31 114 ASN A O 1
ATOM 886 N N . GLN A 1 115 ? 9.077 -3.368 1.357 1.00 95.75 115 GLN A N 1
ATOM 887 C CA . GLN A 1 115 ? 8.500 -2.139 0.811 1.00 95.75 115 GLN A CA 1
ATOM 888 C C . GLN A 1 115 ? 7.319 -2.416 -0.133 1.00 95.75 115 GLN A C 1
ATOM 890 O O . GLN A 1 115 ? 6.279 -1.762 -0.024 1.00 95.75 115 GLN A O 1
ATOM 895 N N . ALA A 1 116 ? 7.445 -3.407 -1.021 1.00 97.00 116 ALA A N 1
ATOM 896 C CA . ALA A 1 116 ? 6.341 -3.835 -1.878 1.00 97.00 116 ALA A CA 1
ATOM 897 C C . ALA A 1 116 ? 5.171 -4.409 -1.056 1.00 97.00 116 ALA A C 1
ATOM 899 O O . ALA A 1 116 ? 4.020 -4.051 -1.294 1.00 97.00 116 ALA A O 1
ATOM 900 N N . LEU A 1 117 ? 5.449 -5.235 -0.043 1.00 98.38 117 LEU A N 1
ATOM 901 C CA . LEU A 1 117 ? 4.422 -5.800 0.837 1.00 98.38 117 LEU A CA 1
ATOM 902 C C . LEU A 1 117 ? 3.682 -4.728 1.646 1.00 98.38 117 LEU A C 1
ATOM 904 O O . LEU A 1 117 ? 2.458 -4.779 1.722 1.00 98.38 117 LEU A O 1
ATOM 908 N N . ILE A 1 118 ? 4.380 -3.725 2.188 1.00 98.00 118 ILE A N 1
ATOM 909 C CA . ILE A 1 118 ? 3.756 -2.588 2.886 1.00 98.00 118 ILE A CA 1
ATOM 910 C C . ILE A 1 118 ? 2.764 -1.887 1.956 1.00 98.00 118 ILE A C 1
ATOM 912 O O . ILE A 1 118 ? 1.622 -1.630 2.342 1.00 98.00 118 ILE A O 1
ATOM 916 N N . ALA A 1 119 ? 3.172 -1.598 0.716 1.00 97.44 119 ALA A N 1
ATOM 917 C CA . ALA A 1 119 ? 2.307 -0.944 -0.260 1.00 97.44 119 ALA A CA 1
ATOM 918 C C . ALA A 1 119 ? 1.117 -1.824 -0.678 1.00 97.44 119 ALA A C 1
ATOM 920 O O . ALA A 1 119 ? -0.009 -1.326 -0.742 1.00 97.44 119 ALA A O 1
ATOM 921 N N . ALA A 1 120 ? 1.336 -3.122 -0.894 1.00 98.62 120 ALA A N 1
ATOM 922 C CA . ALA A 1 120 ? 0.291 -4.067 -1.272 1.00 98.62 120 ALA A CA 1
ATOM 923 C C . ALA A 1 120 ? -0.757 -4.243 -0.161 1.00 98.62 120 ALA A C 1
ATOM 925 O O . ALA A 1 120 ? -1.947 -4.060 -0.416 1.00 98.62 120 ALA A O 1
ATOM 926 N N . HIS A 1 121 ? -0.326 -4.505 1.075 1.00 98.75 121 HIS A N 1
ATOM 927 C CA . HIS A 1 121 ? -1.210 -4.623 2.235 1.00 98.75 121 HIS A CA 1
ATOM 928 C C . HIS A 1 121 ? -1.961 -3.311 2.522 1.00 98.75 121 HIS A C 1
ATOM 930 O O . HIS A 1 121 ? -3.175 -3.314 2.712 1.00 98.75 121 HIS A O 1
ATOM 936 N N . SER A 1 122 ? -1.276 -2.162 2.452 1.00 98.44 122 SER A N 1
ATOM 937 C CA . SER A 1 122 ? -1.902 -0.833 2.571 1.00 98.44 122 SER A CA 1
ATOM 938 C C . SER A 1 122 ? -2.984 -0.604 1.506 1.00 98.44 122 SER A C 1
ATOM 940 O O . SER A 1 122 ? -4.077 -0.121 1.810 1.00 98.44 122 SER A O 1
ATOM 942 N N . GLY A 1 123 ? -2.697 -0.975 0.253 1.00 98.31 123 GLY A N 1
ATOM 943 C CA . GLY A 1 123 ? -3.651 -0.904 -0.851 1.00 98.31 123 GLY A CA 1
ATOM 944 C C . GLY A 1 123 ? -4.866 -1.799 -0.619 1.00 98.31 123 GLY A C 1
ATOM 945 O O . GLY A 1 123 ? -5.995 -1.315 -0.669 1.00 98.31 123 GLY A O 1
ATOM 946 N N . LEU A 1 124 ? -4.647 -3.079 -0.300 1.00 98.88 124 LEU A N 1
ATOM 947 C CA . LEU A 1 124 ? -5.723 -4.043 -0.072 1.00 98.88 124 LEU A CA 1
ATOM 948 C C . LEU A 1 124 ? -6.620 -3.640 1.104 1.00 98.88 124 LEU A C 1
ATOM 950 O O . LEU A 1 124 ? -7.841 -3.630 0.955 1.00 98.88 124 LEU A O 1
ATOM 954 N N . GLY A 1 125 ? -6.033 -3.224 2.229 1.00 98.62 125 GLY A N 1
ATOM 955 C CA . GLY A 1 125 ? -6.780 -2.715 3.380 1.00 98.62 125 GLY A CA 1
ATOM 956 C C . GLY A 1 125 ? -7.661 -1.517 3.016 1.00 98.62 125 GLY A C 1
ATOM 957 O O . GLY A 1 125 ? -8.830 -1.453 3.399 1.00 98.62 125 GLY A O 1
ATOM 958 N N . LEU A 1 126 ? -7.153 -0.583 2.205 1.00 98.50 126 LEU A N 1
ATOM 959 C CA . LEU A 1 126 ? -7.937 0.576 1.776 1.00 98.50 126 LEU A CA 1
ATOM 960 C C . LEU A 1 126 ? -9.063 0.199 0.800 1.00 98.50 126 LEU A C 1
ATOM 962 O O . LEU A 1 126 ? -10.147 0.783 0.876 1.00 98.50 126 LEU A O 1
ATOM 966 N N . VAL A 1 127 ? -8.850 -0.783 -0.082 1.00 98.56 127 VAL A N 1
ATOM 967 C CA . VAL A 1 127 ? -9.932 -1.343 -0.913 1.00 98.56 127 VAL A CA 1
ATOM 968 C C . VAL A 1 127 ? -11.020 -1.956 -0.031 1.00 98.56 127 VAL A C 1
ATOM 970 O O . VAL A 1 127 ? -12.202 -1.680 -0.236 1.00 98.56 127 VAL A O 1
ATOM 973 N N . LEU A 1 128 ? -10.640 -2.726 0.991 1.00 98.69 128 LEU A N 1
ATOM 974 C CA . LEU A 1 128 ? -11.580 -3.348 1.925 1.00 98.69 128 LEU A CA 1
ATOM 975 C C . LEU A 1 128 ? -12.403 -2.301 2.690 1.00 98.69 128 LEU A C 1
ATOM 977 O O . LEU A 1 128 ? -13.630 -2.410 2.714 1.00 98.69 128 LEU A O 1
ATOM 981 N N . ILE A 1 129 ? -11.776 -1.232 3.200 1.00 98.19 129 ILE A N 1
ATOM 982 C CA . ILE A 1 129 ? -12.490 -0.089 3.806 1.00 98.19 129 ILE A CA 1
ATOM 983 C C . ILE A 1 129 ? -13.499 0.516 2.821 1.00 98.19 129 ILE A C 1
ATOM 985 O O . ILE A 1 129 ? -14.649 0.761 3.184 1.00 98.19 129 ILE A O 1
ATOM 989 N N . LYS A 1 130 ? -13.106 0.747 1.561 1.00 96.38 130 LYS A N 1
ATOM 990 C CA . LYS A 1 130 ? -14.002 1.327 0.542 1.00 96.38 130 LYS A CA 1
ATOM 991 C C . LYS A 1 130 ? -15.176 0.418 0.179 1.00 96.38 130 LYS A C 1
ATOM 993 O O . LYS A 1 130 ? -16.212 0.922 -0.244 1.00 96.38 130 LYS A O 1
ATOM 998 N N . HIS A 1 131 ? -15.043 -0.888 0.389 1.00 96.06 131 HIS A N 1
ATOM 999 C CA . HIS A 1 131 ? -16.140 -1.851 0.292 1.00 96.06 131 HIS A CA 1
ATOM 1000 C C . HIS A 1 131 ? -16.918 -2.042 1.604 1.00 96.06 131 HIS A C 1
ATOM 1002 O O . HIS A 1 131 ? -17.774 -2.921 1.676 1.00 96.06 131 HIS A O 1
ATOM 1008 N N . GLY A 1 132 ? -16.637 -1.254 2.646 1.00 95.88 132 GLY A N 1
ATOM 1009 C CA . GLY A 1 132 ? -17.285 -1.359 3.957 1.00 95.88 132 GLY A CA 1
ATOM 1010 C C . GLY A 1 132 ? -16.821 -2.553 4.798 1.00 95.88 132 GLY A C 1
ATOM 1011 O O . GLY A 1 132 ? -17.385 -2.817 5.856 1.00 95.88 132 GLY A O 1
ATOM 1012 N N . LYS A 1 133 ? -15.782 -3.270 4.361 1.00 98.06 133 LYS A N 1
ATOM 1013 C CA . LYS A 1 133 ? -15.232 -4.459 5.020 1.00 98.06 133 LYS A CA 1
ATOM 1014 C C . LYS A 1 133 ? -14.131 -4.075 6.006 1.00 98.06 133 LYS A C 1
ATOM 1016 O O . LYS A 1 133 ? -12.976 -4.459 5.854 1.00 98.06 133 LYS A O 1
ATOM 1021 N N . ASN A 1 134 ? -14.483 -3.273 7.009 1.00 97.81 134 ASN A N 1
ATOM 1022 C CA . ASN A 1 134 ? -13.495 -2.736 7.948 1.00 97.81 134 ASN A CA 1
ATOM 1023 C C . ASN A 1 134 ? -12.809 -3.824 8.786 1.00 97.81 134 ASN A C 1
ATOM 1025 O O . ASN A 1 134 ? -11.612 -3.717 9.024 1.00 97.81 134 ASN A O 1
ATOM 1029 N N . ALA A 1 135 ? -13.531 -4.878 9.185 1.00 97.94 135 ALA A N 1
ATOM 1030 C CA . ALA A 1 135 ? -12.950 -5.996 9.932 1.00 97.94 135 ALA A CA 1
ATOM 1031 C C . ALA A 1 135 ? -11.868 -6.723 9.118 1.00 97.94 135 ALA A C 1
ATOM 1033 O O . ALA A 1 135 ? -10.762 -6.920 9.609 1.00 97.94 135 ALA A O 1
ATOM 1034 N N . ASP A 1 136 ? -12.150 -7.017 7.845 1.00 98.31 136 ASP A N 1
ATOM 1035 C CA . ASP A 1 136 ? -11.194 -7.659 6.935 1.00 98.31 136 ASP A CA 1
ATOM 1036 C C . ASP A 1 136 ? -9.975 -6.763 6.646 1.00 98.31 136 ASP A C 1
ATOM 1038 O O . ASP A 1 136 ? -8.902 -7.260 6.321 1.00 98.31 136 ASP A O 1
ATOM 1042 N N . ALA A 1 137 ? -10.121 -5.437 6.751 1.00 98.69 137 ALA A N 1
ATOM 1043 C CA . ALA A 1 137 ? -9.038 -4.489 6.497 1.00 98.69 137 ALA A CA 1
ATOM 1044 C C . ALA A 1 137 ? -7.990 -4.437 7.623 1.00 98.69 137 ALA A C 1
ATOM 1046 O O .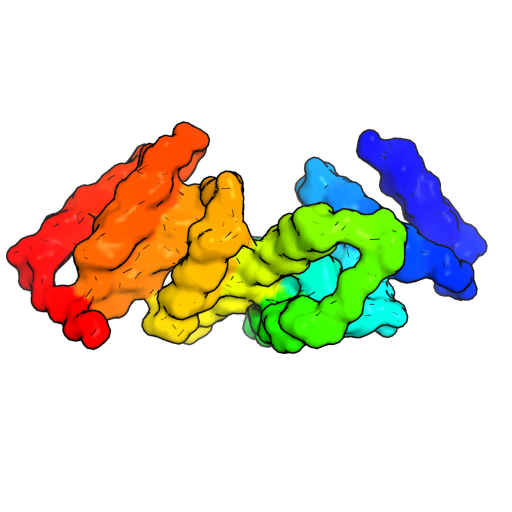 ALA A 1 137 ? -6.839 -4.086 7.363 1.00 98.69 137 ALA A O 1
ATOM 1047 N N . ILE A 1 138 ? -8.378 -4.759 8.862 1.00 98.62 138 ILE A N 1
ATOM 1048 C CA . ILE A 1 138 ? -7.494 -4.731 10.039 1.00 98.62 138 ILE A CA 1
ATOM 1049 C C . ILE A 1 138 ? -6.232 -5.582 9.827 1.00 98.62 138 ILE A C 1
ATOM 1051 O O . ILE A 1 138 ? -5.147 -4.998 9.897 1.00 98.62 138 ILE A O 1
ATOM 1055 N N . PRO A 1 139 ? -6.315 -6.893 9.507 1.00 98.50 139 PRO A N 1
ATOM 1056 C CA . PRO A 1 139 ? -5.120 -7.722 9.346 1.00 98.50 139 PRO A CA 1
ATOM 1057 C C . PRO A 1 139 ? -4.197 -7.220 8.230 1.00 98.50 139 PRO A C 1
ATOM 1059 O O . PRO A 1 139 ? -2.978 -7.331 8.345 1.00 98.50 139 PRO A O 1
ATOM 1062 N N . GLU A 1 140 ? -4.744 -6.614 7.175 1.00 98.69 140 GLU A N 1
ATOM 1063 C CA . GLU A 1 140 ? -3.939 -6.030 6.101 1.00 98.69 140 GLU A CA 1
ATOM 1064 C C . GLU A 1 140 ? -3.118 -4.841 6.612 1.00 98.69 140 GLU A C 1
ATOM 1066 O O . GLU A 1 140 ? -1.898 -4.797 6.448 1.00 98.69 140 GLU A O 1
ATOM 1071 N N . PHE A 1 141 ? -3.743 -3.891 7.312 1.00 98.56 141 PHE A N 1
ATOM 1072 C CA . PHE A 1 141 ? -2.995 -2.770 7.877 1.00 98.56 141 PHE A CA 1
ATOM 1073 C C . PHE A 1 141 ? -2.015 -3.201 8.971 1.00 98.56 141 PHE A C 1
ATOM 1075 O O . PHE A 1 141 ? -0.935 -2.618 9.057 1.00 98.56 141 PHE A O 1
ATOM 1082 N N . GLU A 1 142 ? -2.337 -4.228 9.762 1.00 98.25 142 GLU A N 1
ATOM 1083 C CA . GLU A 1 142 ? -1.415 -4.813 10.742 1.00 98.25 142 GLU A CA 1
ATOM 1084 C C . GLU A 1 142 ? -0.149 -5.372 10.084 1.00 98.25 142 GLU A C 1
ATOM 1086 O O . GLU A 1 142 ? 0.954 -5.089 10.558 1.00 98.25 142 GLU A O 1
ATOM 1091 N N . GLN A 1 143 ? -0.271 -6.105 8.969 1.00 98.31 143 GLN A N 1
ATOM 1092 C CA . GLN A 1 143 ? 0.904 -6.562 8.216 1.00 98.31 143 GLN A CA 1
ATOM 1093 C C . GLN A 1 143 ? 1.706 -5.383 7.663 1.00 98.31 143 GLN A C 1
ATOM 1095 O O . GLN A 1 143 ? 2.931 -5.359 7.801 1.00 98.31 143 GLN A O 1
ATOM 1100 N N . ALA A 1 144 ? 1.032 -4.378 7.098 1.00 97.75 144 ALA A N 1
ATOM 1101 C CA . ALA A 1 144 ? 1.695 -3.184 6.581 1.00 97.75 144 ALA A CA 1
ATOM 1102 C C . ALA A 1 144 ? 2.522 -2.476 7.668 1.00 97.75 144 ALA A C 1
ATOM 1104 O O . ALA A 1 144 ? 3.710 -2.245 7.469 1.00 97.75 144 ALA A O 1
ATOM 1105 N N . VAL A 1 145 ? 1.942 -2.178 8.836 1.00 96.75 145 VAL A N 1
ATOM 1106 C CA . VAL A 1 145 ? 2.666 -1.466 9.908 1.00 96.75 145 VAL A CA 1
ATOM 1107 C C . VAL A 1 145 ? 3.709 -2.332 10.618 1.00 96.75 145 VAL A C 1
ATOM 1109 O O . VAL A 1 145 ? 4.639 -1.791 11.208 1.00 96.75 145 VAL A O 1
ATOM 1112 N N . LYS A 1 146 ? 3.576 -3.664 10.579 1.00 96.50 146 LYS A N 1
ATOM 1113 C CA . LYS A 1 146 ? 4.563 -4.597 11.143 1.00 96.50 146 LYS A CA 1
ATOM 1114 C C . LYS A 1 146 ? 5.849 -4.651 10.317 1.00 96.50 146 LYS A C 1
ATOM 1116 O O . LYS A 1 146 ? 6.926 -4.819 10.883 1.00 96.50 146 LYS A O 1
ATOM 1121 N N . LEU A 1 147 ? 5.730 -4.555 8.994 1.00 94.94 147 LEU A N 1
ATOM 1122 C CA . LEU A 1 147 ? 6.863 -4.604 8.067 1.00 94.94 147 LEU A CA 1
ATOM 1123 C C . LEU A 1 147 ? 7.574 -3.253 7.923 1.00 94.94 147 LEU A C 1
ATOM 1125 O O . LEU A 1 147 ? 8.704 -3.207 7.434 1.00 94.94 147 LEU A O 1
ATOM 1129 N N . ASP A 1 148 ? 6.914 -2.165 8.319 1.00 87.44 148 ASP A N 1
ATOM 1130 C CA . ASP A 1 148 ? 7.374 -0.810 8.056 1.00 87.44 148 ASP A CA 1
ATOM 1131 C C . ASP A 1 148 ? 8.462 -0.347 9.032 1.00 87.44 148 ASP A C 1
ATOM 1133 O O . ASP A 1 148 ? 8.217 -0.053 10.203 1.00 87.44 148 ASP A O 1
ATOM 1137 N N . THR A 1 149 ? 9.692 -0.253 8.528 1.00 86.31 149 THR A N 1
ATOM 1138 C CA . THR A 1 149 ? 10.831 0.298 9.272 1.00 86.31 149 THR A CA 1
ATOM 1139 C C . THR A 1 149 ? 10.808 1.826 9.337 1.00 86.31 149 THR A C 1
ATOM 1141 O O . THR A 1 149 ? 11.536 2.406 10.140 1.00 86.31 149 THR A O 1
ATOM 1144 N N . ASN A 1 150 ? 9.996 2.488 8.505 1.00 85.62 150 ASN A N 1
ATOM 1145 C CA . ASN A 1 150 ? 9.775 3.931 8.526 1.00 85.62 150 ASN A CA 1
ATOM 1146 C C . ASN A 1 150 ? 8.267 4.235 8.423 1.00 85.62 150 ASN A C 1
ATOM 1148 O O . ASN A 1 150 ? 7.798 4.641 7.356 1.00 85.62 150 ASN A O 1
ATOM 1152 N N . PRO A 1 151 ? 7.519 4.047 9.526 1.00 82.62 151 PRO A N 1
ATOM 1153 C CA . PRO A 1 151 ? 6.068 3.939 9.488 1.00 82.62 151 PRO A CA 1
ATOM 1154 C C . PRO A 1 151 ? 5.336 5.093 8.793 1.00 82.62 151 PRO A C 1
ATOM 1156 O O . PRO A 1 151 ? 5.406 6.239 9.242 1.00 82.62 151 PRO A O 1
ATOM 1159 N N . ASP A 1 152 ? 4.557 4.777 7.753 1.00 86.88 152 ASP A N 1
ATOM 1160 C CA . ASP A 1 152 ? 3.607 5.716 7.141 1.00 86.88 152 ASP A CA 1
ATOM 1161 C C . ASP A 1 152 ? 2.452 6.016 8.128 1.00 86.88 152 ASP A C 1
ATOM 1163 O O . ASP A 1 152 ? 1.658 5.115 8.441 1.00 86.88 152 ASP A O 1
ATOM 1167 N N . PRO A 1 153 ? 2.288 7.267 8.614 1.00 94.31 153 PRO A N 1
ATOM 1168 C CA . PRO A 1 153 ? 1.206 7.616 9.536 1.00 94.31 153 PRO A CA 1
ATOM 1169 C C . PRO A 1 153 ? -0.188 7.353 8.955 1.00 94.31 153 PRO A C 1
ATOM 1171 O O . PRO A 1 153 ? -1.130 7.132 9.720 1.00 94.31 153 PRO A O 1
ATOM 1174 N N . VAL A 1 154 ? -0.333 7.314 7.624 1.00 94.94 154 VAL A N 1
ATOM 1175 C CA . VAL A 1 154 ? -1.594 6.962 6.959 1.00 94.94 154 VAL A CA 1
ATOM 1176 C C . VAL A 1 154 ? -2.014 5.532 7.298 1.00 94.94 154 VAL A C 1
ATOM 1178 O O . VAL A 1 154 ? -3.190 5.305 7.578 1.00 94.94 154 VAL A O 1
ATOM 1181 N N . ASN A 1 155 ? -1.083 4.572 7.331 1.00 96.69 155 ASN A N 1
ATOM 1182 C CA . ASN A 1 155 ? -1.409 3.174 7.633 1.00 96.69 155 ASN A CA 1
ATOM 1183 C C . ASN A 1 155 ? -1.898 3.016 9.078 1.00 96.69 155 ASN A C 1
ATOM 1185 O O . ASN A 1 155 ? -2.904 2.350 9.313 1.00 96.69 155 ASN A O 1
ATOM 1189 N N . TYR A 1 156 ? -1.262 3.693 10.039 1.00 97.88 156 TYR A N 1
ATOM 1190 C CA . TYR A 1 156 ? -1.744 3.714 11.423 1.00 97.88 156 TYR A CA 1
ATOM 1191 C C . TYR A 1 156 ? -3.090 4.422 11.572 1.00 97.88 156 TYR A C 1
ATOM 1193 O O . TYR A 1 156 ? -3.940 3.980 12.342 1.00 97.88 156 TYR A O 1
ATOM 1201 N N . TYR A 1 157 ? -3.309 5.511 10.835 1.00 98.31 157 TYR A N 1
ATOM 1202 C CA . TYR A 1 157 ? -4.595 6.199 10.841 1.00 98.31 157 TYR A CA 1
ATOM 1203 C C . TYR A 1 157 ? -5.721 5.299 10.320 1.00 98.31 157 TYR A C 1
ATOM 1205 O O . TYR A 1 157 ? -6.765 5.193 10.963 1.00 98.31 157 TYR A O 1
ATOM 1213 N N . LEU A 1 158 ? -5.505 4.621 9.190 1.00 98.06 158 LEU A N 1
ATOM 1214 C CA . LEU A 1 158 ? -6.487 3.713 8.597 1.00 98.06 158 LEU A CA 1
ATOM 1215 C C . LEU A 1 158 ? -6.726 2.477 9.471 1.00 98.06 158 LEU A C 1
ATOM 1217 O O . LEU A 1 158 ? -7.881 2.098 9.655 1.00 98.06 158 LEU A O 1
ATOM 1221 N N . LEU A 1 159 ? -5.679 1.920 10.090 1.00 98.56 159 LEU A N 1
ATOM 1222 C CA . LEU A 1 159 ? -5.809 0.864 11.098 1.00 98.56 159 LEU A CA 1
ATOM 1223 C C . LEU A 1 159 ? -6.667 1.324 12.284 1.00 98.56 159 LEU A C 1
ATOM 1225 O O . LEU A 1 159 ? -7.546 0.592 12.737 1.00 98.56 159 LEU A O 1
ATOM 1229 N N . GLY A 1 160 ? -6.443 2.548 12.769 1.00 98.31 160 GLY A N 1
ATOM 1230 C CA . GLY A 1 160 ? -7.237 3.139 13.845 1.00 98.31 160 GLY A CA 1
ATOM 1231 C C . GLY A 1 160 ? -8.698 3.337 13.451 1.00 98.31 160 GLY A C 1
ATOM 1232 O O . GLY A 1 160 ? -9.600 3.017 14.222 1.00 98.31 160 GLY A O 1
ATOM 1233 N N . MET A 1 161 ? -8.953 3.810 12.229 1.00 98.44 161 MET A N 1
ATOM 1234 C CA . MET A 1 161 ? -10.310 3.960 11.703 1.00 98.44 161 MET A CA 1
ATOM 1235 C C . MET A 1 161 ? -11.030 2.620 11.557 1.00 98.44 161 MET A C 1
ATOM 1237 O O . MET A 1 161 ? -12.186 2.519 11.969 1.00 98.44 161 MET A O 1
ATOM 1241 N N . ALA A 1 162 ? -10.355 1.606 11.011 1.00 98.31 162 ALA A N 1
ATOM 1242 C CA . ALA A 1 162 ? -10.910 0.269 10.852 1.00 98.31 162 ALA A CA 1
ATOM 1243 C C . ALA A 1 162 ? -11.300 -0.316 12.217 1.00 98.31 162 ALA A C 1
ATOM 1245 O O . ALA A 1 162 ? -12.474 -0.612 12.429 1.00 98.31 162 ALA A O 1
ATOM 1246 N N . ASN A 1 163 ? -10.371 -0.329 13.180 1.00 98.50 163 ASN A N 1
ATOM 1247 C CA . ASN A 1 163 ? -10.626 -0.794 14.546 1.00 98.50 163 ASN A CA 1
ATOM 1248 C C . ASN A 1 163 ? -11.753 -0.021 15.241 1.00 98.50 163 ASN A C 1
ATOM 1250 O O . ASN A 1 163 ? -12.623 -0.611 15.875 1.00 98.50 163 ASN A O 1
ATOM 1254 N N . LYS A 1 164 ? -11.791 1.306 15.089 1.00 98.00 164 LYS A N 1
ATOM 1255 C CA . LYS A 1 164 ? -12.849 2.137 15.673 1.00 98.00 164 LYS A CA 1
ATOM 1256 C C . LYS A 1 164 ? -14.220 1.786 15.103 1.00 98.00 164 LYS A C 1
ATOM 1258 O O . LYS A 1 164 ? -15.199 1.764 15.839 1.00 98.00 164 LYS A O 1
ATOM 1263 N N . SER A 1 165 ? -14.298 1.550 13.794 1.00 97.12 165 SER A N 1
ATOM 1264 C CA . SER A 1 165 ? -15.553 1.208 13.117 1.00 97.12 165 SER A CA 1
ATOM 1265 C C . SER A 1 165 ? -16.070 -0.191 13.459 1.00 97.12 165 SER A C 1
ATOM 1267 O O . SER A 1 165 ? -17.258 -0.450 13.297 1.00 97.12 165 SER A O 1
ATOM 1269 N N . THR A 1 166 ? -15.193 -1.070 13.948 1.00 97.12 166 THR A N 1
ATOM 1270 C CA . THR A 1 166 ? -15.522 -2.420 14.423 1.00 97.12 166 THR A CA 1
ATOM 1271 C C . THR A 1 166 ? -15.543 -2.508 15.950 1.00 97.12 166 THR A C 1
ATOM 1273 O O . THR A 1 166 ? -15.488 -3.601 16.500 1.00 97.12 166 THR A O 1
ATOM 1276 N N . SER A 1 167 ? -15.593 -1.367 16.642 1.00 97.25 167 SER A N 1
ATOM 1277 C CA . SER A 1 167 ? -15.627 -1.269 18.106 1.00 97.25 167 SER A CA 1
ATOM 1278 C C . SER A 1 167 ? -14.424 -1.883 18.841 1.00 97.25 167 SER A C 1
ATOM 1280 O O . SER A 1 167 ? -14.493 -2.111 20.044 1.00 97.25 167 SER A O 1
ATOM 1282 N N . HIS A 1 168 ? -13.283 -2.099 18.184 1.00 97.38 168 HIS A N 1
ATOM 1283 C CA . HIS A 1 168 ? -12.014 -2.433 18.846 1.00 97.38 168 HIS A CA 1
ATOM 1284 C C . HIS A 1 168 ? -11.347 -1.146 19.357 1.00 97.38 168 HIS A C 1
ATOM 1286 O O . HIS A 1 168 ? -10.336 -0.679 18.828 1.00 97.38 168 HIS A O 1
ATOM 1292 N N . PHE A 1 169 ? -11.966 -0.494 20.344 1.00 97.50 169 PHE A N 1
ATOM 1293 C CA . PHE A 1 169 ? -11.606 0.880 20.699 1.00 97.50 169 PHE A CA 1
ATOM 1294 C C . PHE A 1 169 ? -10.186 1.031 21.254 1.00 97.50 169 PHE A C 1
ATOM 1296 O O . PHE A 1 169 ? -9.512 2.003 20.914 1.00 97.50 169 PHE A O 1
ATOM 1303 N N . ASP A 1 170 ? -9.702 0.076 22.048 1.00 96.31 170 ASP A N 1
ATOM 1304 C CA . ASP A 1 170 ? -8.347 0.132 22.613 1.00 96.31 170 ASP A CA 1
ATOM 1305 C C . ASP A 1 170 ? -7.274 0.061 21.520 1.00 96.31 170 ASP A C 1
ATOM 1307 O O . ASP A 1 170 ? -6.344 0.874 21.490 1.00 96.31 170 ASP A O 1
ATOM 1311 N N . ASP A 1 171 ? -7.445 -0.860 20.570 1.00 97.69 171 ASP A N 1
ATOM 1312 C CA . ASP A 1 171 ? -6.529 -1.030 19.442 1.00 97.69 171 ASP A CA 1
ATOM 1313 C C . ASP A 1 171 ? -6.608 0.177 18.490 1.00 97.69 171 ASP A C 1
ATOM 1315 O O . ASP A 1 171 ? -5.585 0.664 17.998 1.00 97.69 171 ASP A O 1
ATOM 1319 N N . ALA A 1 172 ? -7.801 0.760 18.321 1.00 98.44 172 ALA A N 1
ATOM 1320 C CA . ALA A 1 172 ? -7.976 2.008 17.587 1.00 98.44 172 ALA A CA 1
ATOM 1321 C C . ALA A 1 172 ? -7.221 3.182 18.228 1.00 98.44 172 ALA A C 1
ATOM 1323 O O . ALA A 1 172 ? -6.507 3.913 17.538 1.00 98.44 172 ALA A O 1
ATOM 1324 N N . ILE A 1 173 ? -7.341 3.360 19.549 1.00 98.38 173 ILE A N 1
ATOM 1325 C CA . ILE A 1 173 ? -6.624 4.400 20.300 1.00 98.38 173 ILE A CA 1
ATOM 1326 C C . ILE A 1 173 ? -5.112 4.195 20.175 1.00 98.38 173 ILE A C 1
ATOM 1328 O O . ILE A 1 173 ? -4.382 5.159 19.928 1.00 98.38 173 ILE A O 1
ATOM 1332 N N . ALA A 1 174 ? -4.631 2.956 20.306 1.00 97.81 174 ALA A N 1
ATOM 1333 C CA . ALA A 1 174 ? -3.218 2.630 20.148 1.00 97.81 174 ALA A CA 1
ATOM 1334 C C . ALA A 1 174 ? -2.701 2.999 18.747 1.00 97.81 174 ALA A C 1
ATOM 1336 O O . ALA A 1 174 ? -1.672 3.673 18.628 1.00 97.81 174 ALA A O 1
ATOM 1337 N N . ALA A 1 175 ? -3.437 2.636 17.694 1.00 98.06 175 ALA A N 1
ATOM 1338 C CA . ALA A 1 175 ? -3.089 2.967 16.316 1.00 98.06 175 ALA A CA 1
ATOM 1339 C C . ALA A 1 175 ? -3.099 4.488 16.064 1.00 98.06 175 ALA A C 1
ATOM 1341 O O . ALA A 1 175 ? -2.138 5.030 15.514 1.00 98.06 175 ALA A O 1
ATOM 1342 N N . PHE A 1 176 ? -4.109 5.221 16.544 1.00 98.56 176 PHE A N 1
ATOM 1343 C CA . PHE A 1 176 ? -4.134 6.682 16.421 1.00 98.56 176 PHE A CA 1
ATOM 1344 C C . PHE A 1 176 ? -2.988 7.366 17.174 1.00 98.56 176 PHE A C 1
ATOM 1346 O O . PHE A 1 176 ? -2.412 8.326 16.659 1.00 98.56 176 PHE A O 1
ATOM 1353 N N . ASN A 1 177 ? -2.597 6.857 18.345 1.00 98.12 177 ASN A N 1
ATOM 1354 C CA . ASN A 1 177 ? -1.433 7.365 19.074 1.00 98.12 177 ASN A CA 1
ATOM 1355 C C . A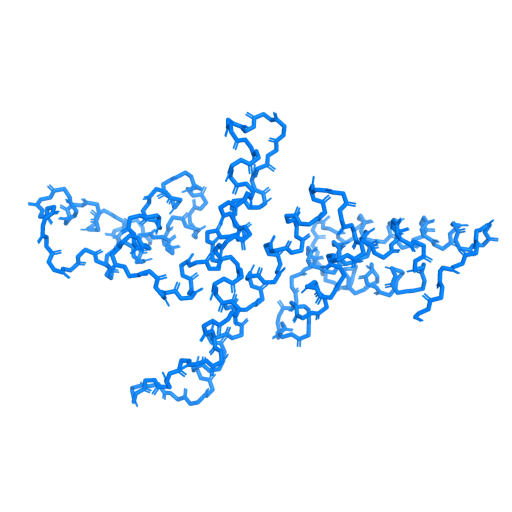SN A 1 177 ? -0.128 7.129 18.298 1.00 98.12 177 ASN A C 1
ATOM 1357 O O . ASN A 1 177 ? 0.720 8.020 18.255 1.00 98.12 177 ASN A O 1
ATOM 1361 N N . LYS A 1 178 ? 0.025 5.968 17.642 1.00 97.06 178 LYS A N 1
ATOM 1362 C CA . LYS A 1 178 ? 1.163 5.699 16.747 1.00 97.06 178 LYS A CA 1
ATOM 1363 C C . LYS A 1 178 ? 1.176 6.643 15.546 1.00 97.06 178 LYS A C 1
ATOM 1365 O O . LYS A 1 178 ? 2.227 7.204 15.253 1.00 97.06 178 LYS A O 1
ATOM 1370 N N . CYS A 1 179 ? 0.023 6.908 14.925 1.00 97.56 179 CYS A N 1
ATOM 1371 C CA . CYS A 1 179 ? -0.072 7.939 13.887 1.00 97.56 179 CYS A CA 1
ATOM 1372 C C . CYS A 1 179 ? 0.348 9.325 14.418 1.00 97.56 179 CYS A C 1
ATOM 1374 O O . CYS A 1 179 ? 1.145 10.020 13.794 1.00 97.56 179 CYS A O 1
ATOM 1376 N N . ALA A 1 180 ? -0.152 9.730 15.589 1.00 97.06 180 ALA A N 1
ATOM 1377 C CA . ALA A 1 180 ? 0.130 11.039 16.180 1.00 97.06 180 ALA A CA 1
ATOM 1378 C C . ALA A 1 180 ? 1.592 11.227 16.630 1.00 97.06 180 ALA A C 1
ATOM 1380 O O . ALA A 1 180 ? 2.022 12.364 16.855 1.00 97.06 180 ALA A O 1
ATOM 1381 N N . ALA A 1 181 ? 2.350 10.140 16.786 1.00 95.00 181 ALA A N 1
ATOM 1382 C CA . ALA A 1 181 ? 3.769 10.194 17.119 1.00 95.00 181 ALA A CA 1
ATOM 1383 C C . ALA A 1 181 ? 4.628 10.682 15.940 1.00 95.00 181 ALA A C 1
ATOM 1385 O O . ALA A 1 181 ? 5.676 11.281 16.172 1.00 95.00 181 ALA A O 1
ATOM 1386 N N . ALA A 1 182 ? 4.180 10.477 14.696 1.00 91.19 182 ALA A N 1
ATOM 1387 C CA . ALA A 1 182 ? 4.856 10.994 13.513 1.00 91.19 182 ALA A CA 1
ATOM 1388 C C . ALA A 1 182 ? 4.580 12.506 13.356 1.00 91.19 182 ALA A C 1
ATOM 1390 O O . ALA A 1 182 ? 3.416 12.912 13.255 1.00 91.19 182 ALA A O 1
ATOM 1391 N N . PRO A 1 183 ? 5.614 13.369 13.324 1.00 89.81 183 PRO A N 1
ATOM 1392 C CA . PRO A 1 183 ? 5.435 14.780 13.004 1.00 89.81 183 PRO A CA 1
ATOM 1393 C C . PRO A 1 183 ? 4.897 14.936 11.580 1.00 89.81 183 PRO A C 1
ATOM 1395 O O . PRO A 1 183 ? 5.397 14.306 10.650 1.00 89.81 183 PRO A O 1
ATOM 1398 N N . GLY A 1 184 ? 3.893 15.789 11.386 1.00 91.44 184 GLY A N 1
ATOM 1399 C CA . GLY A 1 184 ? 3.340 16.033 10.058 1.00 91.44 184 GLY A CA 1
ATOM 1400 C C . GLY A 1 184 ? 1.887 16.503 10.074 1.00 91.44 184 GLY A C 1
ATOM 1401 O O . GLY A 1 184 ? 1.288 16.650 11.143 1.00 91.44 184 GLY A O 1
ATOM 1402 N N . PRO A 1 185 ? 1.292 16.714 8.888 1.00 93.19 185 PRO A N 1
ATOM 1403 C CA . PRO A 1 185 ? -0.0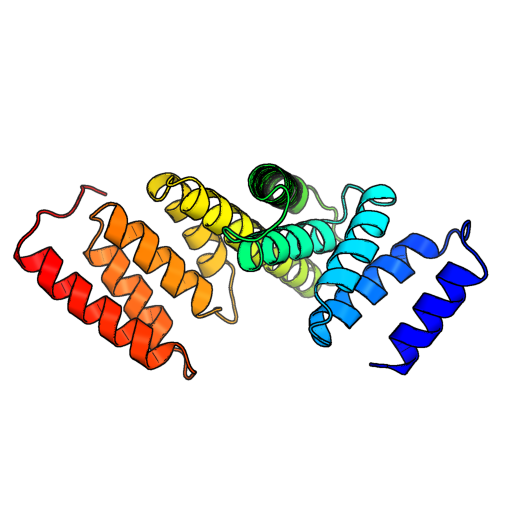54 17.274 8.752 1.00 93.19 185 PRO A CA 1
ATOM 1404 C C . PRO A 1 185 ? -1.144 16.409 9.404 1.00 93.19 185 PRO A C 1
ATOM 1406 O O . PRO A 1 185 ? -2.167 16.933 9.836 1.00 93.19 185 PRO A O 1
ATOM 1409 N N . MET A 1 186 ? -0.922 15.096 9.534 1.00 94.62 186 MET A N 1
ATOM 1410 C CA . MET A 1 186 ? -1.883 14.176 10.152 1.00 94.62 186 MET A CA 1
ATOM 1411 C C . MET A 1 186 ? -1.844 14.171 11.684 1.00 94.62 186 MET A C 1
ATOM 1413 O O . MET A 1 186 ? -2.775 13.660 12.304 1.00 94.62 186 MET A O 1
ATOM 1417 N N . GLN A 1 187 ? -0.815 14.744 12.320 1.00 96.12 187 GLN A N 1
ATOM 1418 C CA . GLN A 1 187 ? -0.620 14.618 13.766 1.00 96.12 187 GLN A CA 1
ATOM 1419 C C . GLN A 1 187 ? -1.835 15.113 14.568 1.00 96.12 187 GLN A C 1
ATOM 1421 O O . GLN A 1 187 ? -2.306 14.421 15.472 1.00 96.12 187 GLN A O 1
ATOM 1426 N N . ALA A 1 188 ? -2.357 16.298 14.238 1.00 97.06 188 ALA A N 1
ATOM 1427 C CA . ALA A 1 188 ? -3.510 16.873 14.930 1.00 97.06 188 ALA A CA 1
ATOM 1428 C C . ALA A 1 188 ? -4.782 16.033 14.720 1.00 97.06 188 ALA A C 1
ATOM 1430 O O . ALA A 1 188 ? -5.507 15.761 15.675 1.00 97.06 188 ALA A O 1
ATOM 1431 N N . GLN A 1 189 ? -5.013 15.564 13.490 1.00 97.56 189 GLN A N 1
ATOM 1432 C CA . GLN A 1 189 ? -6.149 14.704 13.153 1.00 97.56 189 GLN A CA 1
ATOM 1433 C C . GLN A 1 189 ? -6.085 13.365 13.899 1.00 97.56 189 GLN A C 1
ATOM 1435 O O . GLN A 1 189 ? -7.101 12.901 14.414 1.00 97.56 189 GLN A O 1
ATOM 1440 N N . CYS A 1 190 ? -4.901 12.765 14.008 1.00 98.12 190 CYS A N 1
ATOM 1441 C CA . CYS A 1 190 ? -4.707 11.513 14.732 1.00 98.12 190 CYS A CA 1
ATOM 1442 C C . CYS A 1 190 ? -4.930 11.677 16.241 1.00 98.12 190 CYS A C 1
ATOM 1444 O O . CYS A 1 190 ? -5.624 10.854 16.835 1.00 98.12 190 CYS A O 1
ATOM 1446 N N . LYS A 1 191 ? -4.465 12.779 16.850 1.00 98.19 191 LYS 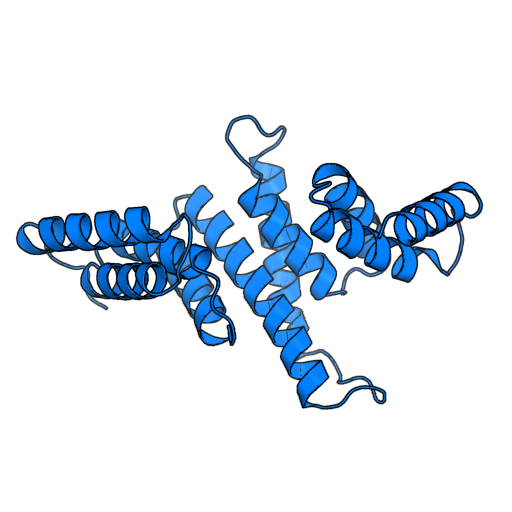A N 1
ATOM 1447 C CA . LYS A 1 191 ? -4.787 13.105 18.254 1.00 98.19 191 LYS A CA 1
ATOM 1448 C C . LYS A 1 191 ? -6.294 13.260 18.470 1.00 98.19 191 LYS A C 1
ATOM 1450 O O . LYS A 1 191 ? -6.848 12.644 19.374 1.00 98.19 191 LYS A O 1
ATOM 1455 N N . ALA A 1 192 ? -6.963 14.014 17.596 1.00 98.25 192 ALA A N 1
ATOM 1456 C CA . ALA A 1 192 ? -8.406 14.218 17.685 1.00 98.25 192 ALA A CA 1
ATOM 1457 C C . ALA A 1 192 ? -9.188 12.897 17.578 1.00 98.25 192 ALA A C 1
ATOM 1459 O O . ALA A 1 192 ? -10.130 12.678 18.337 1.00 98.25 192 ALA A O 1
ATOM 1460 N N . GLN A 1 193 ? -8.782 11.989 16.682 1.00 98.44 193 GLN A N 1
ATOM 1461 C CA . GLN A 1 193 ? -9.412 10.671 16.572 1.00 98.44 193 GLN A CA 1
ATOM 1462 C C . GLN A 1 193 ? -9.143 9.774 17.783 1.00 98.44 193 GLN A C 1
ATOM 1464 O O . GLN A 1 193 ? -10.056 9.060 18.198 1.00 98.44 193 GLN A O 1
ATOM 1469 N N . ALA A 1 194 ? -7.945 9.817 18.375 1.00 98.44 194 ALA A N 1
ATOM 1470 C CA . ALA A 1 194 ? -7.662 9.093 19.614 1.00 98.44 194 ALA A CA 1
ATOM 1471 C C . ALA A 1 194 ? -8.595 9.554 20.744 1.00 98.44 194 ALA A C 1
ATOM 1473 O O . ALA A 1 194 ? -9.197 8.725 21.423 1.00 98.44 194 ALA A O 1
ATOM 1474 N N . ASP A 1 195 ? -8.772 10.866 20.911 1.00 98.06 195 ASP A N 1
ATOM 1475 C CA . ASP A 1 195 ? -9.620 11.418 21.971 1.00 98.06 195 ASP A CA 1
ATOM 1476 C C . ASP A 1 195 ? -11.115 11.188 21.722 1.00 98.06 195 ASP A C 1
ATOM 1478 O O . ASP A 1 195 ? -11.847 10.875 22.660 1.00 98.06 195 ASP A O 1
ATOM 1482 N N . ASP A 1 196 ? -11.578 11.272 20.472 1.00 97.88 196 ASP A N 1
ATOM 1483 C CA . ASP A 1 196 ? -12.951 10.893 20.116 1.00 97.88 196 ASP A CA 1
ATOM 1484 C C . ASP A 1 196 ? -13.218 9.409 20.407 1.00 97.88 196 ASP A C 1
ATOM 1486 O O . ASP A 1 196 ? -14.253 9.047 20.960 1.00 97.88 196 ASP A O 1
ATOM 1490 N N . THR A 1 197 ? -12.251 8.541 20.102 1.00 97.75 197 THR A N 1
ATOM 1491 C CA . THR A 1 197 ? -12.381 7.097 20.339 1.00 97.75 197 THR A CA 1
ATOM 1492 C C . THR A 1 197 ? -12.412 6.765 21.831 1.00 97.75 197 THR A C 1
ATOM 1494 O O . THR A 1 197 ? -13.241 5.959 22.240 1.00 97.75 197 THR A O 1
ATOM 1497 N N . LYS A 1 198 ? -11.608 7.446 22.663 1.00 97.12 198 LYS A N 1
ATOM 1498 C CA . LYS A 1 198 ? -11.675 7.327 24.135 1.00 97.12 198 LYS A CA 1
ATOM 1499 C C . LYS A 1 198 ? -13.040 7.721 24.699 1.00 97.12 198 LYS A C 1
ATOM 1501 O O . LYS A 1 198 ? -13.507 7.125 25.662 1.00 97.12 198 LYS A O 1
ATOM 1506 N N . LYS A 1 199 ? -13.681 8.749 24.131 1.00 96.62 199 LYS A N 1
ATOM 1507 C CA . LYS A 1 199 ? -15.029 9.153 24.559 1.00 96.62 199 LYS A CA 1
ATOM 1508 C C . LYS A 1 199 ? -16.053 8.073 24.223 1.00 96.62 199 LYS A C 1
ATOM 1510 O O . LYS A 1 199 ? -16.870 7.749 25.075 1.00 96.62 199 LYS A O 1
ATOM 1515 N N . LYS A 1 200 ? -15.970 7.485 23.024 1.00 94.94 200 LYS A N 1
ATOM 1516 C CA . LYS A 1 200 ? -16.846 6.378 22.611 1.00 94.94 200 LYS A CA 1
ATOM 1517 C C . LYS A 1 200 ? -16.663 5.129 23.469 1.00 94.94 200 LYS A C 1
ATOM 1519 O O . LYS A 1 200 ? -17.652 4.562 23.915 1.00 94.94 200 LYS A O 1
ATOM 1524 N N . SER A 1 201 ? -15.423 4.747 23.778 1.00 95.19 201 SER A N 1
ATOM 1525 C CA . SER A 1 201 ? -15.139 3.562 24.603 1.00 95.19 201 SER A CA 1
ATOM 1526 C C . SER A 1 201 ? -15.634 3.680 26.048 1.00 95.19 201 SER A C 1
ATOM 1528 O O . SER A 1 201 ? -15.753 2.676 26.739 1.00 95.19 201 SER A O 1
ATOM 1530 N N . ALA A 1 202 ? -15.917 4.896 26.527 1.00 93.94 202 ALA A N 1
ATOM 1531 C CA . ALA A 1 202 ? -16.521 5.117 27.840 1.00 93.94 202 ALA A CA 1
ATOM 1532 C C . ALA A 1 202 ? -18.046 4.893 27.847 1.00 93.94 202 ALA A C 1
ATOM 1534 O O . ALA A 1 202 ? -18.633 4.743 28.918 1.00 93.94 202 ALA A O 1
ATOM 1535 N N . THR A 1 203 ? -18.692 4.901 26.677 1.00 94.00 203 THR A N 1
ATOM 1536 C CA . THR A 1 203 ? -20.155 4.805 26.533 1.00 94.00 203 THR A CA 1
ATOM 1537 C C . THR A 1 203 ? -20.617 3.568 25.763 1.00 94.00 203 THR A C 1
ATOM 1539 O O . THR A 1 203 ? -21.800 3.242 25.799 1.00 94.00 203 THR A O 1
ATOM 1542 N N . GLU A 1 204 ? -19.710 2.883 25.068 1.00 92.94 204 GLU A N 1
ATOM 1543 C CA . GLU A 1 204 ? -19.979 1.720 24.221 1.00 92.94 204 GLU A CA 1
ATOM 1544 C C . GLU A 1 204 ? -19.073 0.547 24.621 1.00 92.94 204 GLU A C 1
ATOM 1546 O O . GLU A 1 204 ? -17.929 0.741 25.031 1.00 92.94 204 GLU A O 1
ATOM 1551 N N . LEU A 1 205 ? -19.575 -0.684 24.490 1.00 88.12 205 LEU A N 1
ATOM 1552 C CA . LEU A 1 205 ? -18.775 -1.884 24.739 1.00 88.12 205 LEU A CA 1
ATOM 1553 C C . LEU A 1 205 ? -17.802 -2.123 23.582 1.00 88.12 205 LEU A C 1
ATOM 1555 O O . LEU A 1 205 ? -18.204 -2.108 22.417 1.00 88.12 205 LEU A O 1
ATOM 1559 N N . SER A 1 206 ? -16.539 -2.398 23.912 1.00 86.19 206 SER A N 1
ATOM 1560 C CA . SER A 1 206 ? -15.568 -2.870 22.927 1.00 86.19 206 SER A CA 1
ATOM 1561 C C . SER A 1 206 ? -15.954 -4.256 22.409 1.00 86.19 206 SER A C 1
ATOM 1563 O O . SER A 1 206 ? -16.420 -5.107 23.173 1.00 86.19 206 SER A O 1
ATOM 1565 N N . ALA A 1 207 ? -15.722 -4.500 21.121 1.00 86.12 207 ALA A N 1
ATOM 1566 C CA . ALA A 1 207 ? -15.817 -5.840 20.562 1.00 86.12 207 ALA A CA 1
ATOM 1567 C C . ALA A 1 207 ? -14.718 -6.748 21.161 1.00 86.12 207 ALA A C 1
ATOM 1569 O O . ALA A 1 207 ? -13.629 -6.259 21.485 1.00 86.12 207 ALA A O 1
ATOM 1570 N N . PRO A 1 208 ? -14.994 -8.051 21.351 1.00 81.12 208 PRO A N 1
ATOM 1571 C CA . PRO A 1 208 ? -13.979 -9.004 21.785 1.00 81.12 208 PRO A CA 1
ATOM 1572 C C . PRO A 1 208 ? -12.855 -9.108 20.747 1.00 81.12 208 PRO A C 1
ATOM 1574 O O . PRO A 1 208 ? -13.104 -8.961 19.553 1.00 81.12 208 PRO A O 1
ATOM 1577 N N . LYS A 1 209 ? -11.635 -9.363 21.232 1.00 64.25 209 LYS A N 1
ATOM 1578 C CA . LYS A 1 209 ? -10.464 -9.638 20.391 1.00 64.25 209 LYS A CA 1
ATOM 1579 C C . LYS A 1 209 ? -10.534 -11.015 19.743 1.00 64.25 209 LYS A C 1
ATOM 1581 O O . LYS A 1 209 ? -11.064 -11.940 20.402 1.00 64.25 209 LYS A O 1
#

pLDDT: mean 95.96, std 3.96, range [64.25, 98.88]

Foldseek 3Di:
DVVLLVVLVVCCVVPVPDPCLLVSLVSNLVVCVVVVVLVSNLVSLVVNCVVVVQPLQSLLSQLLSLLVPQDPPDVVSVVSLVSSLVSLVSSVVCLVVDDDDPPDDPVVSLLSSLVSLLSSLNSNLSSCVVVVNLVVSLVSLVSNQVSDPPDDLVSLQSNLVSQLVQQVLVSSLVSLVVSLVDDDPCNVVSVVSSVVSVVCVVVDPGDDD

Secondary structure (DSSP, 8-state):
-HHHHHHHHHHHHH-TT-TTHHHHHHHHHHHHHHTT-HHHHHHHHHHHHHH-TT-HHHHHHHHHHHHHH--TTSTTHHHHHHHHHHHHHHHHHHGGGPPPPTTS-HHHHHHHHHHHHHHHHHHHHHHHHHTT-HHHHHHHHHHHHHH-SS--HHHHHHHHHHHHHTT-HHHHHHHHHHHHHS-STTHHHHHHHHHHHHHHHTTSPPPP-

Radius of gyration: 18.91 Å; chains: 1; bounding box: 44×34×59 Å

Sequence (209 aa):
MNKKIELGEDLVKKYPQSRYLPPVYYSLTIAYMQTNQVQKMLDVGDKEVALVPNDITTLAILAQTISRTTNSSTPNAAQQLDKAATYAKKAIELAPTLPKPENLTEETFTAGKNQALIAAHSGLGLVLIKHGKNADAIPEFEQAVKLDTNPDPVNYYLLGMANKSTSHFDDAIAAFNKCAAAPGPMQAQCKAQADDTKKKSATELSAPK